Protein AF-A0A367M024-F1 (afdb_monomer_lite)

Secondary structure (DSSP, 8-state):
-EEE--TTSSSTT--EEEEEEESSSTTS-EEEEEEESSSS--EEEEEEEEETTEEEEEPPPEE-SGGGS--SS-SEEE-TT-BGGG--SSEEEEE--HHHHHHSBS-SSSS-EEEEEEESSSSEEEEEEEETTS-EEEEEEETTEEPPPEEPP-TTT--GGGS--GGG-STTT-TT--SS-PPPS----GGG--S----GGGTS-S-SSHHHHHHHTT--PPPEEE-SSSEEEE-TTT--EEEE---PPPTT---------

Sequence (261 aa):
RILTNHENGPIPGQYFYIQTMMYNQRNGNAGQIAVRYAANAEMYVRYMYSEGNKRGVWSAWKRCDVGGSFAKEPDSRIGDAFDLNTLESSGWWYQTANGYAANGANYPTAKAGRLMVYRASSDFIFQTYQTHDGFMFHRCRYAGTWQPWREQWTTLNFNPAKYVAKSEYNWSSLPGKPATFPPSGHNHDASQITSGILPLARGGVGANNAATARSNIGAGTIATASLGSSGWWRDNDTGYIRQWGRVTVAGDGTAAITYPI

Organism: Pseudomonas aeruginosa (NCBI:txid287)

Foldseek 3Di:
DDWDQDCLDQDHPFIWDKDWDAPPDPQHKIKIWTFGDDDDGWIWIKIFQADPPRHTDIDHIDTDDCPVDADPDFPEEDAAQAEPVPPQDFTKYWYDALNRLVNYHPRLHSATWMKGWDHPDPQWIKIWTAGPVGWIWIWIRGHNRTDHIDTDDDPVNDDCVVDDDPVCPDPVNDPPDDPDDDDDDDDDDPVVCPDDFDAVVRPGQRDPDDVSSCVSVVHADDWDWDPDQWIKTARPRVRDIDTDHDDDDDDPHDDDDDTPD

Radius of gyration: 58.37 Å; chains: 1; bounding box: 104×52×169 Å

Structure (mmCIF, N/CA/C/O backbone):
data_AF-A0A367M024-F1
#
_entry.id   AF-A0A367M024-F1
#
loop_
_atom_site.group_PDB
_atom_site.id
_atom_site.type_symbol
_atom_site.label_atom_id
_atom_site.label_alt_id
_atom_site.label_comp_id
_atom_site.label_asym_id
_atom_site.label_entity_id
_atom_site.label_seq_id
_atom_site.pdbx_PDB_ins_code
_atom_site.Cartn_x
_atom_site.Cartn_y
_atom_site.Cartn_z
_atom_site.occupancy
_atom_site.B_iso_or_equiv
_atom_site.auth_seq_id
_atom_site.auth_comp_id
_atom_site.auth_asym_id
_atom_site.auth_atom_id
_atom_site.pdbx_PDB_model_num
ATOM 1 N N . ARG A 1 1 ? -31.391 1.090 59.111 1.00 84.31 1 ARG A N 1
ATOM 2 C CA . ARG A 1 1 ? -31.133 0.246 57.918 1.00 84.31 1 ARG A CA 1
ATOM 3 C C . ARG A 1 1 ? -32.472 -0.277 57.428 1.00 84.31 1 ARG A C 1
ATOM 5 O O . ARG A 1 1 ? -33.282 -0.630 58.273 1.00 84.31 1 ARG A O 1
ATOM 12 N N . ILE A 1 2 ? -32.704 -0.295 56.121 1.00 96.06 2 ILE A N 1
ATOM 13 C CA . ILE A 1 2 ? -33.926 -0.832 55.503 1.00 96.06 2 ILE A CA 1
ATOM 14 C C . ILE A 1 2 ? -33.559 -1.823 54.391 1.00 96.06 2 ILE A C 1
ATOM 16 O O . ILE A 1 2 ? -32.429 -1.796 53.903 1.00 96.06 2 ILE A O 1
ATOM 20 N N . LEU A 1 3 ? -34.505 -2.672 53.997 1.00 96.81 3 LEU A N 1
ATOM 21 C CA . LEU A 1 3 ? -34.480 -3.460 52.763 1.00 96.81 3 LEU A CA 1
ATOM 22 C C . LEU A 1 3 ? -35.694 -3.026 51.935 1.00 96.81 3 LEU A C 1
ATOM 24 O O . LEU A 1 3 ? -36.811 -3.055 52.446 1.00 96.81 3 LEU A O 1
ATOM 28 N N . THR A 1 4 ? -35.489 -2.561 50.705 1.00 97.25 4 THR A N 1
ATOM 29 C CA . THR A 1 4 ? -36.574 -2.002 49.880 1.00 97.25 4 THR A CA 1
ATOM 30 C C . THR A 1 4 ? -36.271 -2.121 48.389 1.00 97.25 4 THR A C 1
ATOM 32 O O . THR A 1 4 ? -35.103 -2.138 48.006 1.00 97.25 4 THR A O 1
ATOM 35 N N . ASN A 1 5 ? -37.316 -2.177 47.567 1.00 96.50 5 ASN A N 1
ATOM 36 C CA . ASN A 1 5 ? -37.289 -2.070 46.104 1.00 96.50 5 ASN A CA 1
ATOM 37 C C . ASN A 1 5 ? -37.988 -0.796 45.596 1.00 96.50 5 ASN A C 1
ATOM 39 O O . ASN A 1 5 ? -38.387 -0.728 44.437 1.00 96.50 5 ASN A O 1
ATOM 43 N N . HIS A 1 6 ? -38.189 0.189 46.474 1.00 96.94 6 HIS A N 1
ATOM 44 C CA . HIS A 1 6 ? -38.843 1.446 46.130 1.00 96.94 6 HIS A CA 1
ATOM 45 C C . HIS A 1 6 ? -38.136 2.146 44.952 1.00 96.94 6 HIS A C 1
ATOM 47 O O . HIS A 1 6 ? -36.908 2.159 44.900 1.00 96.94 6 HIS A O 1
ATOM 53 N N . GLU A 1 7 ? -38.896 2.808 44.073 1.00 95.69 7 GLU A N 1
ATOM 54 C CA . GLU A 1 7 ? -38.417 3.481 42.844 1.00 95.69 7 GLU A CA 1
ATOM 55 C C . GLU A 1 7 ? -37.243 4.454 43.068 1.00 95.69 7 GLU A C 1
ATOM 57 O O . GLU A 1 7 ? -36.337 4.565 42.253 1.00 95.69 7 GLU A O 1
ATOM 62 N N . ASN A 1 8 ? -37.204 5.117 44.227 1.00 94.81 8 ASN A N 1
ATOM 63 C CA . ASN A 1 8 ? -36.090 5.987 44.648 1.00 94.81 8 ASN A CA 1
ATOM 64 C C . ASN A 1 8 ? -34.771 5.252 44.999 1.00 94.81 8 ASN A C 1
ATOM 66 O O . ASN A 1 8 ? -33.811 5.900 45.449 1.00 94.81 8 ASN A O 1
ATOM 70 N N . GLY A 1 9 ? -34.729 3.923 44.889 1.00 95.31 9 GLY A N 1
ATOM 71 C CA . GLY A 1 9 ? -33.528 3.104 45.035 1.00 95.31 9 GLY A CA 1
ATOM 72 C C . GLY A 1 9 ? -32.547 3.269 43.864 1.00 95.31 9 GLY A C 1
ATOM 73 O O . GLY A 1 9 ? -32.812 4.032 42.938 1.00 95.31 9 GLY A O 1
ATOM 74 N N . PRO A 1 10 ? -31.380 2.600 43.902 1.00 95.50 10 PRO A N 1
ATOM 75 C CA . PRO A 1 10 ? -30.377 2.717 42.840 1.00 95.50 10 PRO A CA 1
ATOM 76 C C . PRO A 1 10 ? -30.842 2.204 41.473 1.00 95.50 10 PRO A C 1
ATOM 78 O O . PRO A 1 10 ? -30.490 2.790 40.453 1.00 95.50 10 PRO A O 1
ATOM 81 N N . ILE A 1 11 ? -31.613 1.112 41.458 1.00 94.44 11 ILE A N 1
ATOM 82 C CA . ILE A 1 11 ? -32.156 0.490 40.247 1.00 94.44 11 ILE A CA 1
ATOM 83 C C . ILE A 1 11 ? -33.643 0.187 40.497 1.00 94.44 11 ILE A C 1
ATOM 85 O O . ILE A 1 11 ? -33.937 -0.580 41.422 1.00 94.44 11 ILE A O 1
ATOM 89 N N . PRO A 1 12 ? -34.569 0.751 39.700 1.00 92.62 12 PRO A N 1
ATOM 90 C CA . PRO A 1 12 ? -35.997 0.448 39.776 1.00 92.62 12 PRO A CA 1
ATOM 91 C C . PRO A 1 12 ? -36.308 -1.054 39.772 1.00 92.62 12 PRO A C 1
ATOM 93 O O . PRO A 1 12 ? -35.697 -1.830 39.034 1.00 92.62 12 PRO A O 1
ATOM 96 N N . GLY A 1 13 ? -37.245 -1.477 40.624 1.00 93.00 13 GLY A N 1
ATOM 97 C CA . GLY A 1 13 ? -37.689 -2.872 40.737 1.00 93.00 13 GLY A CA 1
ATOM 98 C C . GLY A 1 13 ? -36.710 -3.843 41.416 1.00 93.00 13 GLY A C 1
ATOM 99 O O . GLY A 1 13 ? -37.046 -5.014 41.590 1.00 93.00 13 GLY A O 1
ATOM 100 N N . GLN A 1 14 ? -35.520 -3.399 41.833 1.00 95.31 14 GLN A N 1
ATOM 101 C CA . GLN A 1 14 ? -34.511 -4.243 42.485 1.00 95.31 14 GLN A CA 1
ATOM 102 C C . GLN A 1 14 ? -34.433 -3.963 43.992 1.00 95.31 14 GLN A C 1
ATOM 104 O O . GLN A 1 14 ? -34.461 -2.813 44.425 1.00 95.31 14 GLN A O 1
ATOM 109 N N . TYR A 1 15 ? -34.289 -5.012 44.809 1.00 97.19 15 TYR A N 1
ATOM 110 C CA . TYR A 1 15 ? -34.157 -4.874 46.263 1.00 97.19 15 TYR A CA 1
ATOM 111 C C . TYR A 1 15 ? -32.726 -4.507 46.691 1.00 97.19 15 TYR A C 1
ATOM 113 O O . TYR A 1 15 ? -31.756 -5.162 46.299 1.00 97.19 15 TYR A O 1
ATOM 121 N N . PHE A 1 16 ? -32.601 -3.513 47.576 1.00 97.81 16 PHE A N 1
ATOM 122 C CA . PHE A 1 16 ? -31.336 -3.077 48.174 1.00 97.81 16 PHE A CA 1
ATOM 123 C C . PHE A 1 16 ? -31.427 -2.955 49.695 1.00 97.81 16 PHE A C 1
ATOM 125 O O . PHE A 1 16 ? -32.400 -2.431 50.246 1.00 97.81 16 PHE A O 1
ATOM 132 N N . TYR A 1 17 ? -30.359 -3.363 50.378 1.00 97.75 17 TYR A N 1
ATOM 133 C CA . TYR A 1 17 ? -30.103 -2.964 51.754 1.00 97.75 17 TYR A CA 1
ATOM 134 C C . TYR A 1 17 ? -29.601 -1.523 51.770 1.00 97.75 17 TYR A C 1
ATOM 136 O O . TYR A 1 17 ? -28.492 -1.266 51.311 1.00 97.75 17 TYR A O 1
ATOM 144 N N . ILE A 1 18 ? -30.375 -0.598 52.338 1.00 97.88 18 ILE A N 1
ATOM 145 C CA . ILE A 1 18 ? -30.000 0.817 52.427 1.00 97.88 18 ILE A CA 1
ATOM 146 C C . ILE A 1 18 ? -29.670 1.183 53.875 1.00 97.88 18 ILE A C 1
ATOM 148 O O . ILE A 1 18 ? -30.487 1.058 54.799 1.00 97.88 18 ILE A O 1
ATOM 152 N N . GLN A 1 19 ? -28.442 1.646 54.073 1.00 97.31 19 GLN A N 1
ATOM 153 C CA . GLN A 1 19 ? -27.974 2.263 55.307 1.00 97.31 19 GLN A CA 1
ATOM 154 C C . GLN A 1 19 ? -28.058 3.778 55.147 1.00 97.31 19 GLN A C 1
ATOM 156 O O . GLN A 1 19 ? -27.777 4.305 54.076 1.00 97.31 19 GLN A O 1
ATOM 161 N N . THR A 1 20 ? -28.499 4.482 56.187 1.00 94.81 20 THR A N 1
ATOM 162 C CA . THR A 1 20 ? -28.629 5.943 56.174 1.00 94.81 20 THR A CA 1
ATOM 163 C C . THR A 1 20 ? -27.922 6.497 57.394 1.00 94.81 20 THR A C 1
ATOM 165 O O . THR A 1 20 ? -28.220 6.086 58.513 1.00 94.81 20 THR A O 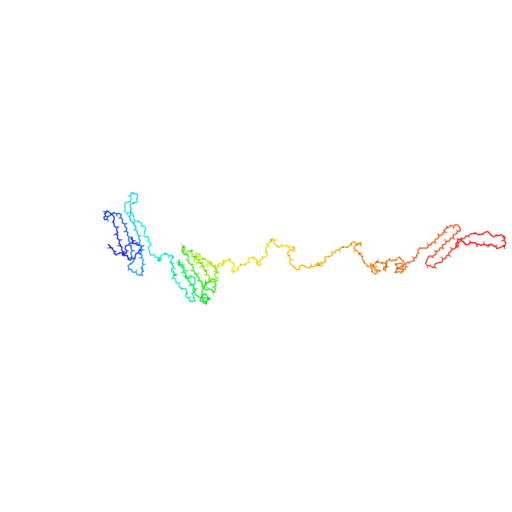1
ATOM 168 N N . MET A 1 21 ? -26.986 7.406 57.156 1.00 93.69 21 MET A N 1
ATOM 169 C CA . MET A 1 21 ? -26.231 8.132 58.170 1.00 93.69 21 MET A CA 1
ATOM 170 C C . MET A 1 21 ? -26.728 9.572 58.133 1.00 93.69 21 MET A C 1
ATOM 172 O O . MET A 1 21 ? -26.656 10.203 57.084 1.00 93.69 21 MET A O 1
ATOM 176 N N . MET A 1 22 ? -27.285 10.066 59.234 1.00 91.88 22 MET A N 1
ATOM 177 C CA . MET A 1 22 ? -27.881 11.404 59.321 1.00 91.88 22 MET A CA 1
ATOM 178 C C . MET A 1 22 ? -26.991 12.318 60.156 1.00 91.88 22 MET A C 1
ATOM 180 O O . MET A 1 22 ? -26.332 11.859 61.086 1.00 91.88 22 MET A O 1
ATOM 184 N N . TYR A 1 23 ? -27.009 13.612 59.852 1.00 87.44 23 TYR A N 1
ATOM 185 C CA . TYR A 1 23 ? -26.326 14.637 60.632 1.00 87.44 23 TYR A CA 1
ATOM 186 C C . TYR A 1 23 ? -27.329 15.611 61.264 1.00 87.44 23 TYR A C 1
ATOM 188 O O . TYR A 1 23 ? -28.285 16.041 60.613 1.00 87.44 23 TYR A O 1
ATOM 196 N N . ASN A 1 24 ? -27.070 15.999 62.519 1.00 81.94 24 ASN A N 1
ATOM 197 C CA . ASN A 1 24 ? -27.849 16.919 63.364 1.00 81.94 24 ASN A CA 1
ATOM 198 C C . ASN A 1 24 ? -29.250 16.420 63.780 1.00 81.94 24 ASN A C 1
ATOM 200 O O . ASN A 1 24 ? -29.570 16.399 64.963 1.00 81.94 24 ASN A O 1
ATOM 204 N N . GLN A 1 25 ? -30.100 16.007 62.838 1.00 79.69 25 GLN A N 1
ATOM 205 C CA . GLN A 1 25 ? -31.478 15.578 63.111 1.00 79.69 25 GLN A CA 1
ATOM 206 C C . GLN A 1 25 ? -31.906 14.470 62.147 1.00 79.69 25 GLN A C 1
ATOM 208 O O . GLN A 1 25 ? -31.317 14.295 61.083 1.00 79.69 25 GLN A O 1
ATOM 213 N N . ARG A 1 26 ? -32.992 13.761 62.477 1.00 72.50 26 ARG A N 1
ATOM 214 C CA . ARG A 1 26 ? -33.526 12.657 61.657 1.00 72.50 26 ARG A CA 1
ATOM 215 C C . ARG A 1 26 ? -33.921 13.070 60.228 1.00 72.50 26 ARG A C 1
ATOM 217 O O . ARG A 1 26 ? -33.940 12.235 59.335 1.00 72.50 26 ARG A O 1
ATOM 224 N N . ASN A 1 27 ? -34.196 14.358 60.018 1.00 72.06 27 ASN A N 1
ATOM 225 C CA . ASN A 1 27 ? -34.540 14.942 58.716 1.00 72.06 27 ASN A CA 1
ATOM 226 C C . ASN A 1 27 ? -33.460 15.925 58.212 1.00 72.06 27 ASN A C 1
ATOM 228 O O . ASN A 1 27 ? -33.721 16.729 57.319 1.00 72.06 27 ASN A O 1
ATOM 232 N N . GLY A 1 28 ? -32.272 15.910 58.828 1.00 81.12 28 GLY A N 1
ATOM 233 C CA . GLY A 1 28 ? -31.114 16.699 58.409 1.00 81.12 28 GLY A CA 1
ATOM 234 C C . GLY A 1 28 ? -30.365 16.053 57.242 1.00 81.12 28 GLY A C 1
ATOM 235 O O . GLY A 1 28 ? -30.818 15.062 56.677 1.00 81.12 28 GLY A O 1
ATOM 236 N N . ASN A 1 29 ? -29.203 16.605 56.887 1.00 89.81 29 ASN A N 1
ATOM 237 C CA . ASN A 1 29 ? -28.350 16.065 55.821 1.00 89.81 29 ASN A CA 1
ATOM 238 C C . ASN A 1 29 ? -28.060 14.575 56.046 1.00 89.81 29 ASN A C 1
ATOM 240 O O . ASN A 1 29 ? -27.896 14.138 57.189 1.00 89.81 29 ASN A O 1
ATOM 244 N N . ALA A 1 30 ? -27.970 13.804 54.963 1.00 93.56 30 ALA A N 1
ATOM 245 C CA . ALA A 1 30 ? -27.806 12.360 55.059 1.00 93.56 30 ALA A CA 1
ATOM 246 C C . ALA A 1 30 ? -26.864 11.793 53.994 1.00 93.56 30 ALA A C 1
ATOM 248 O O . ALA A 1 30 ? -26.834 12.260 52.863 1.00 93.56 30 ALA A O 1
ATOM 249 N N . GLY A 1 31 ? -26.130 10.742 54.346 1.00 95.31 31 GLY A N 1
ATOM 250 C CA . GLY A 1 31 ? -25.440 9.862 53.406 1.00 95.31 31 GLY A CA 1
ATOM 251 C C . GLY A 1 31 ? -26.143 8.511 53.348 1.00 95.31 31 GLY A C 1
ATOM 252 O O . GLY A 1 31 ? -26.580 7.994 54.381 1.00 95.31 31 GLY A O 1
ATOM 253 N N . GLN A 1 32 ? -26.254 7.925 52.157 1.00 97.38 32 GLN A N 1
ATOM 254 C CA . GLN A 1 32 ? -26.789 6.579 51.982 1.00 97.38 32 GLN A CA 1
ATOM 255 C C . GLN A 1 32 ? -25.814 5.669 51.252 1.00 97.38 32 GLN A C 1
ATOM 257 O O . GLN A 1 32 ? -25.238 6.060 50.242 1.00 97.38 32 GLN A O 1
ATOM 262 N N . ILE A 1 33 ? -25.701 4.438 51.751 1.00 98.06 33 ILE A N 1
ATOM 263 C CA . ILE A 1 33 ? -25.013 3.327 51.091 1.00 98.06 33 ILE A CA 1
ATOM 264 C C . ILE A 1 33 ? -26.059 2.251 50.820 1.00 98.06 33 ILE A C 1
ATOM 266 O O . ILE A 1 33 ? -26.784 1.848 51.735 1.00 98.06 33 ILE A O 1
ATOM 270 N N . ALA A 1 34 ? -26.138 1.800 49.574 1.00 97.56 34 ALA A N 1
ATOM 271 C CA . ALA A 1 34 ? -27.017 0.730 49.134 1.00 97.56 34 ALA A CA 1
ATOM 272 C C . ALA A 1 34 ? -26.188 -0.471 48.671 1.00 97.56 34 ALA A C 1
ATOM 274 O O . ALA A 1 34 ? -25.300 -0.316 47.838 1.00 97.56 34 ALA A O 1
ATOM 275 N N . VAL A 1 35 ? -26.493 -1.659 49.192 1.00 97.06 35 VAL A N 1
ATOM 276 C CA . VAL A 1 35 ? -25.892 -2.934 48.765 1.00 97.06 35 VAL A CA 1
ATOM 277 C C . VAL A 1 35 ? -26.996 -3.830 48.226 1.00 97.06 35 VAL A C 1
ATOM 279 O O . VAL A 1 35 ? -28.043 -3.966 48.868 1.00 97.06 35 VAL A O 1
ATOM 282 N N . ARG A 1 36 ? -26.794 -4.402 47.038 1.00 95.81 36 ARG A N 1
ATOM 283 C CA . ARG A 1 36 ? -27.813 -5.213 46.361 1.00 95.81 36 ARG A CA 1
ATOM 284 C C . ARG A 1 36 ? -28.161 -6.466 47.172 1.00 95.81 36 ARG A C 1
ATOM 286 O O . ARG A 1 36 ? -27.288 -7.078 47.780 1.00 95.81 36 ARG A O 1
ATOM 293 N N . TYR A 1 37 ? -29.450 -6.813 47.218 1.00 94.19 37 TYR A N 1
ATOM 294 C CA . TYR A 1 37 ? -29.948 -7.951 48.000 1.00 94.19 37 TYR A CA 1
ATOM 295 C C . TYR A 1 37 ? -29.538 -9.306 47.408 1.00 94.19 37 TYR A C 1
ATOM 297 O O . TYR A 1 37 ? -29.132 -10.198 48.147 1.00 94.19 37 TYR A O 1
ATOM 305 N N . ALA A 1 38 ? -29.662 -9.458 46.085 1.00 85.94 38 ALA A N 1
ATOM 306 C CA . ALA A 1 38 ? -29.453 -10.717 45.373 1.00 85.94 38 ALA A CA 1
ATOM 307 C C . ALA A 1 38 ? -29.023 -10.485 43.908 1.00 85.94 38 ALA A C 1
ATOM 309 O O . ALA A 1 38 ? -29.051 -9.357 43.415 1.00 85.94 38 ALA A O 1
ATOM 310 N N . ALA A 1 39 ? -28.662 -11.571 43.215 1.00 85.06 39 ALA A N 1
ATOM 311 C CA . ALA A 1 39 ? -28.092 -11.648 41.861 1.00 85.06 39 ALA A CA 1
ATOM 312 C C . ALA A 1 39 ? -26.613 -11.241 41.751 1.00 85.06 39 ALA A C 1
ATOM 314 O O . ALA A 1 39 ? -25.795 -12.099 41.440 1.00 85.06 39 ALA A O 1
ATOM 315 N N . ASN A 1 40 ? -26.254 -9.990 42.054 1.00 85.06 40 ASN A N 1
ATOM 316 C CA . ASN A 1 40 ? -24.872 -9.504 41.925 1.00 85.06 40 ASN A CA 1
ATOM 317 C C . ASN A 1 40 ? -24.434 -8.718 43.167 1.00 85.06 40 ASN A C 1
ATOM 319 O O . ASN A 1 40 ? -25.256 -8.082 43.828 1.00 85.06 40 ASN A O 1
ATOM 323 N N . ALA A 1 41 ? -23.128 -8.693 43.441 1.00 91.44 41 ALA A N 1
ATOM 324 C CA . ALA A 1 41 ? -22.539 -7.837 44.468 1.00 91.44 41 ALA A CA 1
ATOM 325 C C . ALA A 1 41 ? -22.322 -6.409 43.929 1.00 91.44 41 ALA A C 1
ATOM 327 O O . ALA A 1 41 ? -21.247 -6.072 43.444 1.00 91.44 41 ALA A O 1
ATOM 328 N N . GLU A 1 42 ? -23.359 -5.573 44.005 1.00 95.06 42 GLU A N 1
ATOM 329 C CA . GLU A 1 42 ? -23.319 -4.164 43.584 1.00 95.06 42 GLU A CA 1
ATOM 330 C C . GLU A 1 42 ? -23.461 -3.227 44.789 1.00 95.06 42 GLU A C 1
ATOM 332 O O . GLU A 1 42 ? -24.238 -3.497 45.717 1.00 95.06 42 GLU A O 1
ATOM 337 N N . MET A 1 43 ? -22.736 -2.107 44.761 1.00 96.38 43 MET A N 1
ATOM 338 C CA . MET A 1 43 ? -22.780 -1.088 45.810 1.00 96.38 43 MET A CA 1
ATOM 339 C C . MET A 1 43 ? -22.978 0.298 45.209 1.00 96.38 43 MET A C 1
ATOM 341 O O . MET A 1 43 ? -22.325 0.660 44.234 1.00 96.38 43 MET A O 1
ATOM 345 N N . TYR A 1 44 ? -23.837 1.100 45.833 1.00 97.62 44 TYR A N 1
ATOM 346 C CA . TYR A 1 44 ? -24.095 2.479 45.438 1.00 97.62 44 TYR A CA 1
ATOM 347 C C . TYR A 1 44 ? -24.032 3.423 46.634 1.00 97.62 44 TYR A C 1
ATOM 349 O O . TYR A 1 44 ? -24.367 3.046 47.759 1.00 97.62 44 TYR A O 1
ATOM 357 N N . VAL A 1 45 ? -23.667 4.675 46.379 1.00 97.94 45 VAL A N 1
ATOM 358 C CA . VAL A 1 45 ? -23.687 5.766 47.355 1.00 97.94 45 VAL A CA 1
ATOM 359 C C . VAL A 1 45 ? -24.468 6.958 46.810 1.00 97.94 45 VAL A C 1
ATOM 361 O O . VAL A 1 45 ? -24.473 7.215 45.605 1.00 97.94 45 VAL A O 1
ATOM 364 N N . ARG A 1 46 ? -25.128 7.701 47.694 1.00 97.62 46 ARG A N 1
ATOM 365 C CA . ARG A 1 46 ? -25.639 9.049 47.412 1.00 97.62 46 ARG A CA 1
ATOM 366 C C . ARG A 1 46 ? -25.626 9.900 48.675 1.00 97.62 46 ARG A C 1
ATOM 368 O O . ARG A 1 46 ? -25.530 9.366 49.782 1.00 97.62 46 ARG A O 1
ATOM 375 N N . TYR A 1 47 ? -25.780 11.207 48.519 1.00 94.81 47 TYR A N 1
ATOM 376 C CA . TYR A 1 47 ? -25.916 12.138 49.636 1.00 94.81 47 TYR A CA 1
ATOM 377 C C . TYR A 1 47 ? -27.175 12.994 49.496 1.00 94.81 47 TYR A C 1
ATOM 379 O O . TYR A 1 47 ? -27.748 13.115 48.415 1.00 94.81 47 TYR A O 1
ATOM 387 N N . MET A 1 48 ? -27.602 13.579 50.609 1.00 93.06 48 MET A N 1
ATOM 388 C CA . MET A 1 48 ? -28.667 14.563 50.694 1.00 93.06 48 MET A CA 1
ATOM 389 C C . MET A 1 48 ? -28.125 15.827 51.351 1.00 93.06 48 MET A C 1
ATOM 391 O O . MET A 1 48 ? -27.617 15.773 52.476 1.00 93.06 48 MET A O 1
ATOM 395 N N . TYR A 1 49 ? -28.265 16.957 50.665 1.00 90.62 49 TYR A N 1
ATOM 396 C CA . TYR A 1 49 ? -27.856 18.270 51.156 1.00 90.62 49 TYR A CA 1
ATOM 397 C C . TYR A 1 49 ? -28.871 19.341 50.725 1.00 90.62 49 TYR A C 1
ATOM 399 O O . TYR A 1 49 ? -29.736 19.087 49.888 1.00 90.62 49 TYR A O 1
ATOM 407 N N . SER A 1 50 ? -28.833 20.524 51.338 1.00 86.50 50 SER A N 1
ATOM 408 C CA . SER A 1 50 ? -29.715 21.630 50.939 1.00 86.50 50 SER A CA 1
ATOM 409 C C . SER A 1 50 ? -29.088 22.411 49.785 1.00 86.50 50 SER A C 1
ATOM 411 O O . SER A 1 50 ? -27.948 22.852 49.896 1.00 86.50 50 SER A O 1
ATOM 413 N N . GLU A 1 51 ? -29.827 22.607 48.697 1.00 80.62 51 GLU A N 1
ATOM 414 C CA . GLU A 1 51 ? -29.380 23.382 47.534 1.00 80.62 51 GLU A CA 1
ATOM 415 C C . GLU A 1 51 ? -30.258 24.627 47.376 1.00 80.62 51 GLU A C 1
ATOM 417 O O . GLU A 1 51 ? -31.447 24.545 47.049 1.00 80.62 51 GLU A O 1
ATOM 422 N N . GLY A 1 52 ? -29.677 25.80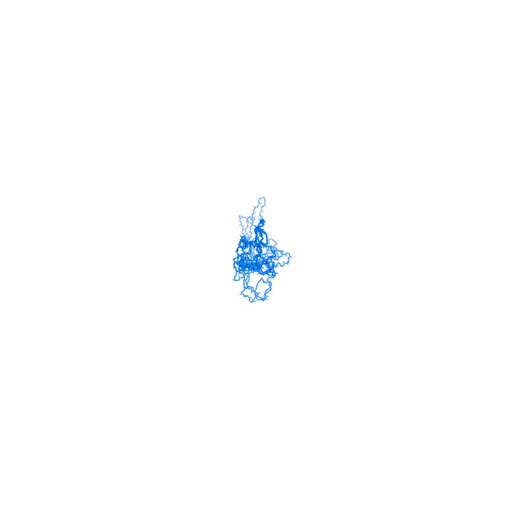1 47.642 1.00 82.12 52 GLY A N 1
ATOM 423 C CA . GLY A 1 52 ? -30.406 27.071 47.659 1.00 82.12 52 GLY A CA 1
ATOM 424 C C . GLY A 1 52 ? -31.598 27.030 48.623 1.00 82.12 52 GLY A C 1
ATOM 425 O O . GLY A 1 52 ? -31.453 26.673 49.790 1.00 82.12 52 GLY A O 1
ATOM 426 N N . ASN A 1 53 ? -32.793 27.349 48.118 1.00 83.94 53 ASN A N 1
ATOM 427 C CA . ASN A 1 53 ? -34.035 27.350 48.904 1.00 83.94 53 ASN A CA 1
ATOM 428 C C . ASN A 1 53 ? -34.676 25.954 49.053 1.00 83.94 53 ASN A C 1
ATOM 430 O O . ASN A 1 53 ? -35.725 25.826 49.686 1.00 83.94 53 ASN A O 1
ATOM 434 N N . LYS A 1 54 ? -34.085 24.900 48.469 1.00 79.81 54 LYS A N 1
ATOM 435 C CA . LYS A 1 54 ? -34.595 23.524 48.553 1.00 79.81 54 LYS A CA 1
ATOM 436 C C . LYS A 1 54 ? -33.858 22.768 49.656 1.00 79.81 54 LYS A C 1
ATOM 438 O O . LYS A 1 54 ? -32.662 22.502 49.558 1.00 79.81 54 LYS A O 1
ATOM 443 N N . ARG A 1 55 ? -34.579 22.395 50.712 1.00 81.69 55 ARG A N 1
ATOM 444 C CA . ARG A 1 55 ? -34.048 21.542 51.788 1.00 81.69 55 ARG A CA 1
ATOM 445 C C . ARG A 1 55 ? -34.194 20.071 51.397 1.00 81.69 55 ARG A C 1
ATOM 447 O O . ARG A 1 55 ? -35.238 19.683 50.884 1.00 81.69 55 ARG A O 1
ATOM 454 N N . GLY A 1 56 ? -33.173 19.261 51.676 1.00 86.88 56 GLY A N 1
ATOM 455 C CA . GLY A 1 56 ? -33.244 17.803 51.516 1.00 86.88 56 GLY A CA 1
ATOM 456 C C . GLY A 1 56 ? -33.177 17.303 50.068 1.00 86.88 56 GLY A C 1
ATOM 457 O O . GLY A 1 56 ? -33.912 16.388 49.700 1.00 86.88 56 GLY A O 1
ATOM 458 N N . VAL A 1 57 ? -32.316 17.895 49.236 1.00 91.50 57 VAL A N 1
ATOM 459 C CA . VAL A 1 57 ? -32.120 17.469 47.844 1.00 91.50 57 VAL A CA 1
ATOM 460 C C . VAL A 1 57 ? -31.177 16.269 47.805 1.00 91.50 57 VAL A C 1
ATOM 462 O O . VAL A 1 57 ? -30.072 16.326 48.342 1.00 91.50 57 VAL A O 1
ATOM 465 N N . TRP A 1 58 ? -31.615 15.175 47.182 1.00 94.44 58 TRP A N 1
ATOM 466 C CA . TRP A 1 58 ? -30.804 13.971 46.991 1.00 94.44 58 TRP A CA 1
ATOM 467 C C . TRP A 1 58 ? -29.960 14.064 45.721 1.00 94.44 58 TRP A C 1
ATOM 469 O O . TRP A 1 58 ? -30.476 14.384 44.651 1.00 94.44 58 TRP A O 1
ATOM 479 N N . SER A 1 59 ? -28.684 13.689 45.818 1.00 95.00 59 SER A N 1
ATOM 480 C CA . SER A 1 59 ? -27.856 13.413 44.648 1.00 95.00 59 SER A CA 1
ATOM 481 C C . SER A 1 59 ? -28.341 12.149 43.931 1.00 95.00 59 SER A C 1
ATOM 483 O O . SER A 1 59 ? -28.946 11.255 44.533 1.00 95.00 59 SER A O 1
ATOM 485 N N . ALA A 1 60 ? -27.991 12.019 42.650 1.00 96.38 60 ALA A N 1
ATOM 486 C CA . ALA A 1 60 ? -28.097 10.738 41.960 1.00 96.38 60 ALA A CA 1
ATOM 487 C C . ALA A 1 60 ? -27.256 9.667 42.677 1.00 96.38 60 ALA A C 1
ATOM 489 O O . ALA A 1 60 ? -26.225 9.973 43.290 1.00 96.38 60 ALA A O 1
ATOM 490 N N . TRP A 1 61 ? -27.680 8.410 42.566 1.00 97.50 61 TRP A N 1
ATOM 491 C CA . TRP A 1 61 ? -26.874 7.274 42.996 1.00 97.50 61 TRP A CA 1
ATOM 492 C C . TRP A 1 61 ? -25.611 7.161 42.139 1.00 97.50 61 TRP A C 1
ATOM 494 O O . TRP A 1 61 ? -25.653 7.289 40.914 1.00 97.50 61 TRP A O 1
ATOM 504 N N . LYS A 1 62 ? -24.476 6.913 42.788 1.00 96.69 62 LYS A N 1
ATOM 505 C CA . LYS A 1 62 ? -23.190 6.625 42.150 1.00 96.69 62 LYS A CA 1
ATOM 506 C C . LYS A 1 62 ? -22.760 5.213 42.505 1.00 96.69 62 LYS A C 1
ATOM 508 O O . LYS A 1 62 ? -22.872 4.820 43.661 1.00 96.69 62 LYS A O 1
ATOM 513 N N . ARG A 1 63 ? -22.313 4.451 41.506 1.00 95.19 63 ARG A N 1
ATOM 514 C CA . ARG A 1 63 ? -21.835 3.075 41.678 1.00 95.19 63 ARG A CA 1
ATOM 515 C C . ARG A 1 63 ? -20.448 3.082 42.326 1.00 95.19 63 ARG A C 1
ATOM 517 O O . ARG A 1 63 ? -19.619 3.914 41.967 1.00 95.19 63 ARG A O 1
ATOM 524 N N . CYS A 1 64 ? -20.224 2.179 43.272 1.00 93.62 64 CYS A N 1
ATOM 525 C CA . CYS A 1 64 ? -19.012 2.094 44.092 1.00 93.62 64 CYS A CA 1
ATOM 526 C C . CYS A 1 64 ? -18.243 0.778 43.908 1.00 93.62 64 CYS A C 1
ATOM 528 O O . CYS A 1 64 ? -17.133 0.657 44.417 1.00 93.62 64 CYS A O 1
ATOM 530 N N . ASP A 1 65 ? -18.815 -0.209 43.219 1.00 91.00 65 ASP A N 1
ATOM 531 C CA . ASP A 1 65 ? -18.106 -1.424 42.818 1.00 91.00 65 ASP A CA 1
ATOM 532 C C . ASP A 1 65 ? -17.425 -1.266 41.447 1.00 91.00 65 ASP A C 1
ATOM 534 O O . ASP A 1 65 ? -17.743 -0.371 40.661 1.00 91.00 65 ASP A O 1
ATOM 538 N N . VAL A 1 66 ? -16.481 -2.160 41.146 1.00 87.38 66 VAL A N 1
ATOM 539 C CA . VAL A 1 66 ? -15.715 -2.135 39.889 1.00 87.38 66 VAL A CA 1
ATOM 540 C C . VAL A 1 66 ? -16.489 -2.674 38.683 1.00 87.38 66 VAL A C 1
ATOM 542 O O . VAL A 1 66 ? -16.037 -2.482 37.562 1.00 87.38 66 VAL A O 1
ATOM 545 N N . GLY A 1 67 ? -17.659 -3.296 38.868 1.00 84.31 67 GLY A N 1
ATOM 546 C CA . GLY A 1 67 ? -18.405 -3.958 37.789 1.00 84.31 67 GLY A CA 1
ATOM 547 C C . GLY A 1 67 ? -19.077 -3.011 36.786 1.00 84.31 67 GLY A C 1
ATOM 548 O O . GLY A 1 67 ? -19.754 -3.470 35.871 1.00 84.31 67 GLY A O 1
ATOM 549 N N . GLY A 1 68 ? -18.961 -1.693 36.974 1.00 84.12 68 GLY A N 1
ATOM 550 C CA . GLY A 1 68 ? -19.357 -0.669 35.996 1.00 84.12 68 GLY A CA 1
ATOM 551 C C . GLY A 1 68 ? -18.174 0.068 35.364 1.00 84.12 68 GLY A C 1
ATOM 552 O O . GLY A 1 68 ? -18.384 1.053 34.660 1.00 84.12 68 GLY A O 1
ATOM 553 N N . SER A 1 69 ? -16.951 -0.376 35.651 1.00 90.69 69 SER A N 1
ATOM 554 C CA . SER A 1 69 ? -15.698 0.253 35.242 1.00 90.69 69 SER A CA 1
ATOM 555 C C . SER A 1 69 ? -14.853 -0.736 34.444 1.00 90.69 69 SER A C 1
ATOM 557 O O . SER A 1 69 ? -15.041 -1.944 34.544 1.00 90.69 69 SER A O 1
ATOM 559 N N . PHE A 1 70 ? -13.865 -0.238 33.700 1.00 92.19 70 PHE A N 1
ATOM 560 C CA . PHE A 1 70 ? -12.810 -1.106 33.178 1.00 92.19 70 PHE A CA 1
ATOM 561 C C . PHE A 1 70 ? -11.973 -1.636 34.346 1.00 92.19 70 PHE A C 1
ATOM 563 O O . PHE A 1 70 ? -11.251 -0.879 35.001 1.00 92.19 70 PHE A O 1
ATOM 570 N N . ALA A 1 71 ? -12.105 -2.931 34.628 1.00 91.50 71 ALA A N 1
ATOM 571 C CA . ALA A 1 71 ? -11.344 -3.603 35.668 1.00 91.50 71 ALA A CA 1
ATOM 572 C C . ALA A 1 71 ? -9.909 -3.906 35.209 1.00 91.50 71 ALA A C 1
ATOM 574 O O . ALA A 1 71 ? -9.607 -3.956 34.016 1.00 91.50 71 ALA A O 1
ATOM 575 N N . LYS A 1 72 ? -9.017 -4.131 36.183 1.00 92.12 72 LYS A N 1
ATOM 576 C CA . LYS A 1 72 ? -7.654 -4.627 35.924 1.00 92.12 72 LYS A CA 1
ATOM 577 C C . LYS A 1 72 ? -7.629 -6.073 35.440 1.00 92.12 72 LYS A C 1
ATOM 579 O O . LYS A 1 72 ? -6.674 -6.451 34.776 1.00 92.12 72 LYS A O 1
ATOM 584 N N . GLU A 1 73 ? -8.640 -6.852 35.809 1.00 94.88 73 GLU A N 1
ATOM 585 C CA . GLU A 1 73 ? -8.846 -8.210 35.319 1.00 94.88 73 GLU A CA 1
ATOM 586 C C . GLU A 1 73 ? -9.634 -8.164 34.003 1.00 94.88 73 GLU A C 1
ATOM 588 O O . GLU A 1 73 ? -10.476 -7.273 33.843 1.00 94.88 73 GLU A O 1
ATOM 593 N N . PRO A 1 74 ? -9.372 -9.084 33.059 1.00 95.50 74 PRO A N 1
ATOM 594 C CA . PRO A 1 74 ? -10.141 -9.171 31.825 1.00 95.50 74 PRO A CA 1
ATOM 595 C C . PRO A 1 74 ? -11.582 -9.580 32.114 1.00 95.50 74 PRO A C 1
ATOM 597 O O . PRO A 1 74 ? -11.829 -10.406 32.993 1.00 95.50 74 PRO A O 1
ATOM 600 N N . ASP A 1 75 ? -12.523 -9.076 31.315 1.00 95.31 75 ASP A N 1
ATOM 601 C CA . ASP A 1 75 ? -13.931 -9.467 31.411 1.00 95.31 75 ASP A CA 1
ATOM 602 C C . ASP A 1 75 ? -14.105 -10.967 31.138 1.00 95.31 75 ASP A C 1
ATOM 604 O O . ASP A 1 75 ? -14.884 -11.644 31.809 1.00 95.31 75 ASP A O 1
ATOM 608 N N . SER A 1 76 ? -13.357 -11.516 30.171 1.00 96.50 76 SER A N 1
ATOM 609 C CA . SER A 1 76 ? -13.198 -12.966 30.018 1.00 96.50 76 SER A CA 1
ATOM 610 C C . SER A 1 76 ? -12.080 -13.362 29.045 1.00 96.50 76 SER A C 1
ATOM 612 O O . SER A 1 76 ? -11.581 -12.558 28.250 1.00 96.50 76 SER A O 1
ATOM 614 N N . ARG A 1 77 ? -11.745 -14.655 29.051 1.00 97.75 77 ARG A N 1
ATOM 615 C CA . ARG A 1 77 ? -11.020 -15.322 27.961 1.00 97.75 77 ARG A CA 1
ATOM 616 C C . ARG A 1 77 ? -11.999 -15.643 26.828 1.00 97.75 77 ARG A C 1
ATOM 618 O O . ARG A 1 77 ? -13.057 -16.212 27.078 1.00 97.75 77 ARG A O 1
ATOM 625 N N . ILE A 1 78 ? -11.616 -15.370 25.582 1.00 97.62 78 ILE A N 1
ATOM 626 C CA . ILE A 1 78 ? -12.397 -15.779 24.406 1.00 97.62 78 ILE A CA 1
ATOM 627 C C . ILE A 1 78 ? -12.109 -17.252 24.067 1.00 97.62 78 ILE A C 1
ATOM 629 O O . ILE A 1 78 ? -10.951 -17.677 24.034 1.00 97.62 78 ILE A O 1
ATOM 633 N N . GLY A 1 79 ? -13.169 -18.032 23.845 1.00 95.94 79 GLY A N 1
ATOM 634 C CA . GLY A 1 79 ? -13.100 -19.452 23.482 1.00 95.94 79 GLY A CA 1
ATOM 635 C C . GLY A 1 79 ? -12.726 -19.715 22.018 1.00 95.94 79 GLY A C 1
ATOM 636 O O . GLY A 1 79 ? -12.377 -18.798 21.273 1.00 95.94 79 GLY A O 1
ATOM 637 N N . ASP A 1 80 ? -12.793 -20.988 21.624 1.00 98.00 80 ASP A N 1
ATOM 638 C CA . ASP A 1 80 ? -12.690 -21.423 20.224 1.00 98.00 80 ASP A CA 1
ATOM 639 C C . ASP A 1 80 ? -13.974 -21.086 19.446 1.00 98.00 80 ASP A C 1
ATOM 641 O O . ASP A 1 80 ? -15.045 -20.987 20.048 1.00 98.00 80 ASP A O 1
ATOM 645 N N . ALA A 1 81 ? -13.856 -20.900 18.127 1.00 97.50 81 ALA A N 1
ATOM 646 C CA . ALA A 1 81 ? -14.965 -20.627 17.203 1.00 97.50 81 ALA A CA 1
ATOM 647 C C . ALA A 1 81 ? -15.905 -19.474 17.626 1.00 97.50 81 ALA A C 1
ATOM 649 O O . ALA A 1 81 ? -17.100 -19.472 17.329 1.00 97.50 81 ALA A O 1
ATOM 650 N N . PHE A 1 82 ? -15.375 -18.479 18.341 1.00 98.31 82 PHE A N 1
ATOM 651 C CA . PHE A 1 82 ? -16.162 -17.370 18.876 1.00 98.31 82 PHE A CA 1
ATOM 652 C C . PHE A 1 82 ? -16.395 -16.275 17.822 1.00 98.31 82 PHE A C 1
ATOM 654 O O . PHE A 1 82 ? -15.496 -15.956 17.044 1.00 98.31 82 PHE A O 1
ATOM 661 N N . ASP A 1 83 ? -17.575 -15.652 17.823 1.00 98.62 83 ASP A N 1
ATOM 662 C CA . ASP A 1 83 ? -17.889 -14.514 16.951 1.00 98.62 83 ASP A CA 1
ATOM 663 C C . ASP A 1 83 ? -17.716 -13.171 17.680 1.00 98.62 83 ASP A C 1
ATOM 665 O O . ASP A 1 83 ? -18.493 -12.830 18.578 1.00 98.62 83 ASP A O 1
ATOM 669 N N . LEU A 1 84 ? -16.742 -12.358 17.250 1.00 98.69 84 LEU A N 1
ATOM 670 C CA . LEU A 1 84 ? -16.480 -11.034 17.832 1.00 98.69 84 LEU A CA 1
ATOM 671 C C . LEU A 1 84 ? -17.630 -10.027 17.669 1.00 98.69 84 LEU A C 1
ATOM 673 O O . LEU A 1 84 ? -17.657 -9.027 18.390 1.00 98.69 84 LEU A O 1
ATOM 677 N N . ASN A 1 85 ? -18.574 -10.249 16.749 1.00 98.69 85 ASN A N 1
ATOM 678 C CA . ASN A 1 85 ? -19.748 -9.383 16.594 1.00 98.69 85 ASN A CA 1
ATOM 679 C C . ASN A 1 85 ? -20.696 -9.452 17.799 1.00 98.69 85 ASN A C 1
ATOM 681 O O . ASN A 1 85 ? -21.482 -8.529 17.987 1.00 98.69 85 ASN A O 1
ATOM 685 N N . THR A 1 86 ? -20.610 -10.508 18.615 1.00 98.19 86 THR A N 1
ATOM 686 C CA . THR A 1 86 ? -21.436 -10.686 19.822 1.00 98.19 86 THR A CA 1
ATOM 687 C C . THR A 1 86 ? -20.979 -9.819 21.001 1.00 98.19 86 THR A C 1
ATOM 689 O O . THR A 1 86 ? -21.747 -9.586 21.935 1.00 98.19 86 THR A O 1
ATOM 692 N N . LEU A 1 87 ? -19.744 -9.301 20.968 1.00 98.00 87 LEU A N 1
ATOM 693 C CA . LEU A 1 87 ? -19.178 -8.469 22.031 1.00 98.00 87 LEU A CA 1
ATOM 694 C C . LEU A 1 87 ? -19.509 -6.994 21.797 1.00 98.00 87 LEU A C 1
ATOM 696 O O . LEU A 1 87 ? -18.751 -6.238 21.184 1.00 98.00 87 LEU A O 1
ATOM 700 N N . GLU A 1 88 ? -20.678 -6.608 22.301 1.00 97.50 88 GLU A N 1
ATOM 701 C CA . GLU A 1 88 ? -21.269 -5.279 22.124 1.00 97.50 88 GLU A CA 1
ATOM 702 C C . GLU A 1 88 ? -21.212 -4.372 23.363 1.00 97.50 88 GLU A C 1
ATOM 704 O O . GLU A 1 88 ? -21.501 -3.177 23.258 1.00 97.50 88 GLU A O 1
ATOM 709 N N . SER A 1 89 ? -20.883 -4.924 24.530 1.00 96.69 89 SER A N 1
ATOM 710 C CA . SER A 1 89 ? -20.753 -4.188 25.793 1.00 96.69 89 SER A CA 1
ATOM 711 C C . SER A 1 89 ? -19.329 -3.680 25.977 1.00 96.69 89 SER A C 1
ATOM 713 O O . SER A 1 89 ? -18.387 -4.336 25.544 1.00 96.69 89 SER A O 1
ATOM 715 N N . SER A 1 90 ? -19.160 -2.533 26.640 1.00 98.12 90 SER A N 1
ATOM 716 C CA . SER A 1 90 ? -17.823 -2.041 26.989 1.00 98.12 90 SER A CA 1
ATOM 717 C C . SER A 1 90 ? -17.084 -3.045 27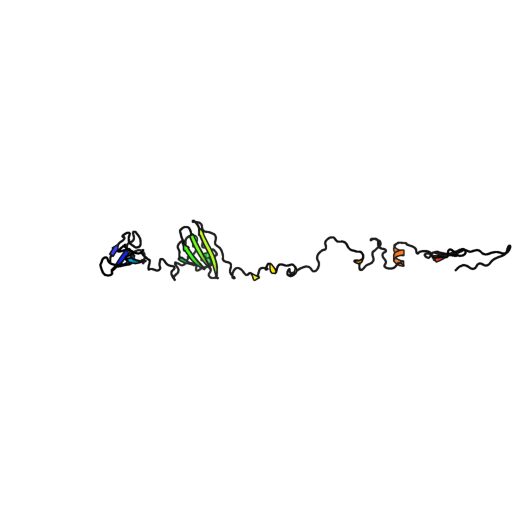.872 1.00 98.12 90 SER A C 1
ATOM 719 O O . SER A 1 90 ? -17.675 -3.561 28.818 1.00 98.12 90 SER A O 1
ATOM 721 N N . GLY A 1 91 ? -15.811 -3.288 27.571 1.00 97.75 91 GLY A N 1
ATOM 722 C CA . GLY A 1 91 ? -14.981 -4.255 28.286 1.00 97.75 91 GLY A CA 1
ATOM 723 C C . GLY A 1 91 ? -13.719 -4.622 27.511 1.00 97.75 91 GLY A C 1
ATOM 724 O O . GLY A 1 91 ? -13.454 -4.081 26.429 1.00 97.75 91 GLY A O 1
ATOM 725 N N . TRP A 1 92 ? -12.927 -5.540 28.053 1.00 98.19 92 TRP A N 1
ATOM 726 C CA . TRP A 1 92 ? -11.754 -6.083 27.386 1.00 98.19 92 TRP A CA 1
ATOM 727 C C . TRP A 1 92 ? -11.580 -7.585 27.621 1.00 98.19 92 TRP A C 1
ATOM 729 O O . TRP A 1 92 ? -11.725 -8.116 28.719 1.00 98.19 92 TRP A O 1
ATOM 739 N N . TRP A 1 93 ? -11.222 -8.270 26.541 1.00 98.56 93 TRP A N 1
ATOM 740 C CA . TRP A 1 93 ? -11.077 -9.717 26.465 1.00 98.56 93 TRP A CA 1
ATOM 741 C C . TRP A 1 93 ? -9.752 -10.074 25.804 1.00 98.56 93 TRP A C 1
ATOM 743 O O . TRP A 1 93 ? -9.116 -9.249 25.141 1.00 98.56 93 TRP A O 1
ATOM 753 N N . TYR A 1 94 ? -9.349 -11.332 25.923 1.00 98.38 94 TYR A N 1
ATOM 754 C CA . TYR A 1 94 ? -8.161 -11.842 25.248 1.00 98.38 94 TYR A CA 1
ATOM 755 C C . TYR A 1 94 ? -8.426 -13.207 24.612 1.00 98.38 94 TYR A C 1
ATOM 757 O O . TYR A 1 94 ? -9.085 -14.073 25.186 1.00 98.38 94 TYR A O 1
ATOM 765 N N . GLN A 1 95 ? -7.910 -13.380 23.399 1.00 98.50 95 GLN A N 1
ATOM 766 C CA . GLN A 1 95 ? -7.855 -14.640 22.672 1.00 98.50 95 GLN A CA 1
ATOM 767 C C . GLN A 1 95 ? -6.468 -15.250 22.876 1.00 98.50 95 GLN A C 1
ATOM 769 O O . GLN A 1 95 ? -5.456 -14.596 22.629 1.00 98.50 95 GLN A O 1
ATOM 774 N N . THR A 1 96 ? -6.429 -16.500 23.328 1.00 97.19 96 THR A N 1
ATOM 775 C CA . THR A 1 96 ? -5.213 -17.196 23.763 1.00 97.19 96 THR A CA 1
ATOM 776 C C . THR A 1 96 ? -4.462 -17.905 22.644 1.00 97.19 96 THR A C 1
ATOM 778 O O . THR A 1 96 ? -3.278 -18.177 22.807 1.00 97.19 96 THR A O 1
ATOM 781 N N . ALA A 1 97 ? -5.122 -18.245 21.533 1.00 98.06 97 ALA A N 1
ATOM 782 C CA . ALA A 1 97 ? -4.511 -19.061 20.484 1.00 98.06 97 ALA A CA 1
ATOM 783 C C . ALA A 1 97 ? -4.834 -18.554 19.076 1.00 98.06 97 ALA A C 1
ATOM 785 O O . ALA A 1 97 ? -5.965 -18.165 18.785 1.00 98.06 97 ALA A O 1
ATOM 786 N N . ASN A 1 98 ? -3.843 -18.632 18.181 1.00 98.56 98 ASN A N 1
ATOM 787 C CA . ASN A 1 98 ? -4.024 -18.328 16.759 1.00 98.56 98 ASN A CA 1
ATOM 788 C C . ASN A 1 98 ? -5.084 -19.247 16.132 1.00 98.56 98 ASN A C 1
ATOM 790 O O . ASN A 1 98 ? -5.930 -18.768 15.391 1.00 98.56 98 ASN A O 1
ATOM 794 N N . GLY A 1 99 ? -5.091 -20.539 16.491 1.00 98.56 99 GLY A N 1
ATOM 795 C CA . GLY A 1 99 ? -6.087 -21.500 16.001 1.00 98.56 99 GLY A CA 1
ATOM 796 C C . GLY A 1 99 ? -7.524 -21.122 16.369 1.00 98.56 99 GLY A C 1
ATOM 797 O O . GLY A 1 99 ? -8.398 -21.152 15.516 1.00 98.56 99 GLY A O 1
ATOM 798 N N . TYR A 1 100 ? -7.757 -20.660 17.600 1.00 98.50 100 TYR A N 1
ATOM 799 C CA . TYR A 1 100 ? -9.091 -20.230 18.037 1.00 98.50 100 TYR A CA 1
ATOM 800 C C . TYR A 1 100 ? -9.547 -18.937 17.350 1.00 98.50 100 TYR A C 1
ATOM 802 O O . TYR A 1 100 ? -10.721 -18.798 17.026 1.00 98.50 100 TYR A O 1
ATOM 810 N N . ALA A 1 101 ? -8.623 -18.004 17.084 1.00 98.56 101 ALA A N 1
ATOM 811 C CA . ALA A 1 101 ? -8.914 -16.830 16.258 1.00 98.56 101 ALA A CA 1
ATOM 812 C C . ALA A 1 101 ? -9.217 -17.216 14.799 1.00 98.56 101 ALA A C 1
ATOM 814 O O . ALA A 1 101 ? -10.112 -16.640 14.193 1.00 98.56 101 ALA A O 1
ATOM 815 N N . ALA A 1 102 ? -8.486 -18.192 14.246 1.00 98.56 102 ALA A N 1
ATOM 816 C CA . ALA A 1 102 ? -8.669 -18.688 12.881 1.00 98.56 102 ALA A CA 1
ATOM 817 C C . ALA A 1 102 ? -10.026 -19.380 12.681 1.00 98.56 102 ALA A C 1
ATOM 819 O O . ALA A 1 102 ? -10.656 -19.200 11.644 1.00 98.56 102 ALA A O 1
ATOM 820 N N . ASN A 1 103 ? -10.466 -20.149 13.679 1.00 98.44 103 ASN A N 1
ATOM 821 C CA . ASN A 1 103 ? -11.770 -20.812 13.694 1.00 98.44 103 ASN A CA 1
ATOM 822 C C . ASN A 1 103 ? -12.922 -19.851 14.031 1.00 98.44 103 ASN A C 1
ATOM 824 O O . ASN A 1 103 ? -14.087 -20.182 13.818 1.00 98.44 103 ASN A O 1
ATOM 828 N N . GLY A 1 104 ? -12.610 -18.696 14.623 1.00 98.25 104 GLY A N 1
ATOM 829 C CA . GLY A 1 104 ? -13.579 -17.688 15.028 1.00 98.25 104 GLY A CA 1
ATOM 830 C C . GLY A 1 104 ? -14.135 -16.879 13.859 1.00 98.25 104 GLY A C 1
ATOM 831 O O . GLY A 1 104 ? -13.587 -16.849 12.759 1.00 98.25 104 GLY A O 1
ATOM 832 N N . ALA A 1 105 ? -15.223 -16.161 14.120 1.00 98.69 105 ALA A N 1
ATOM 833 C CA . ALA A 1 105 ? -15.839 -15.262 13.154 1.00 98.69 105 ALA A CA 1
ATOM 834 C C . ALA A 1 105 ? -15.532 -13.798 13.491 1.00 98.69 105 ALA A C 1
ATOM 836 O O . ALA A 1 105 ? -15.406 -13.407 14.654 1.00 98.69 105 ALA A O 1
ATOM 837 N N . ASN A 1 106 ? -15.431 -12.969 12.450 1.00 98.69 106 ASN A N 1
ATOM 838 C CA . ASN A 1 106 ? -15.253 -11.518 12.558 1.00 98.69 106 ASN A CA 1
ATOM 839 C C . ASN A 1 106 ? -13.980 -11.058 13.294 1.00 98.69 106 ASN A C 1
ATOM 841 O O . ASN A 1 106 ? -13.898 -9.906 13.728 1.00 98.69 106 ASN A O 1
ATOM 845 N N . TYR A 1 107 ? -12.962 -11.915 13.375 1.00 98.75 107 TYR A N 1
ATOM 846 C CA . TYR A 1 107 ? -11.602 -11.510 13.721 1.00 98.75 107 TYR A CA 1
ATOM 847 C C . TYR A 1 107 ? -10.961 -10.718 12.567 1.00 98.75 107 TYR A C 1
ATOM 849 O O . TYR A 1 107 ? -11.200 -11.040 11.403 1.00 98.75 107 TYR A O 1
ATOM 857 N N . PRO A 1 108 ? -10.123 -9.702 12.849 1.00 98.62 108 PRO A N 1
ATOM 858 C CA . PRO A 1 108 ? -9.381 -9.001 11.799 1.00 98.62 108 PRO A CA 1
ATOM 859 C C . PRO A 1 108 ? -8.274 -9.863 11.176 1.00 98.62 108 PRO A C 1
ATOM 861 O O . PRO A 1 108 ? -7.851 -9.612 10.052 1.00 98.62 108 PRO A O 1
ATOM 864 N N . THR A 1 109 ? -7.772 -10.853 11.918 1.00 98.44 109 THR A N 1
ATOM 865 C CA . THR A 1 109 ? -6.719 -11.777 11.491 1.00 98.44 109 THR A CA 1
ATOM 866 C C . THR A 1 109 ? -6.738 -13.040 12.358 1.00 98.44 109 THR A C 1
ATOM 868 O O . THR A 1 109 ? -7.219 -13.015 13.492 1.00 98.44 109 THR A O 1
ATOM 871 N N . ALA A 1 110 ? -6.175 -14.136 11.853 1.00 98.44 110 ALA A N 1
ATOM 872 C CA . ALA A 1 110 ? -6.089 -15.440 12.515 1.00 98.44 110 ALA A CA 1
ATOM 873 C C . ALA A 1 110 ? -4.975 -15.501 13.586 1.00 98.44 110 ALA A C 1
ATOM 875 O O . ALA A 1 110 ? -4.160 -16.427 13.612 1.00 98.44 110 ALA A O 1
ATOM 876 N N . LYS A 1 111 ? -4.886 -14.486 14.452 1.00 98.44 111 LYS A N 1
ATOM 877 C CA . LYS A 1 111 ? -3.861 -14.390 15.501 1.00 98.44 111 LYS A CA 1
ATOM 878 C C . LYS A 1 111 ? -4.482 -14.126 16.865 1.00 98.44 111 LYS A C 1
ATOM 880 O O . LYS A 1 111 ? -5.429 -13.360 16.975 1.00 98.44 111 LYS A O 1
ATOM 885 N N . ALA A 1 112 ? -3.893 -14.724 17.897 1.00 98.69 112 ALA A N 1
ATOM 886 C CA . ALA A 1 112 ? -4.150 -14.420 19.297 1.00 98.69 112 ALA A CA 1
ATOM 887 C C . ALA A 1 112 ? -3.852 -12.947 19.600 1.00 98.69 112 ALA A C 1
ATOM 889 O O . ALA A 1 112 ? -2.984 -12.332 18.965 1.00 98.69 112 ALA A O 1
ATOM 890 N N . GLY A 1 113 ? -4.536 -12.397 20.599 1.00 98.62 113 GLY A N 1
ATOM 891 C CA . GLY A 1 113 ? -4.509 -10.968 20.870 1.00 98.62 113 GLY A CA 1
ATOM 892 C C . GLY A 1 113 ? -5.567 -10.512 21.865 1.00 98.62 113 GLY A C 1
ATOM 893 O O . GLY A 1 113 ? -6.377 -11.297 22.356 1.00 98.62 113 GLY A O 1
ATOM 894 N N . ARG A 1 114 ? -5.562 -9.215 22.153 1.00 98.69 114 ARG A N 1
ATOM 895 C CA . ARG A 1 114 ? -6.498 -8.538 23.052 1.00 98.69 114 ARG A CA 1
ATOM 896 C C . ARG A 1 114 ? -7.554 -7.789 22.245 1.00 98.69 114 ARG A C 1
ATOM 898 O O . ARG A 1 114 ? -7.199 -7.006 21.367 1.00 98.69 114 ARG A O 1
ATOM 905 N N . LEU A 1 115 ? -8.821 -7.957 22.613 1.00 98.81 115 LEU A N 1
ATOM 906 C CA . LEU A 1 115 ? -9.946 -7.148 22.147 1.00 98.81 115 LEU A CA 1
ATOM 907 C C . LEU A 1 115 ? -10.326 -6.125 23.224 1.00 98.81 115 LEU A C 1
ATOM 909 O O . LEU A 1 115 ? -10.476 -6.494 24.387 1.00 98.81 115 LEU A O 1
ATOM 913 N N . MET A 1 116 ? -10.556 -4.873 22.840 1.00 98.69 116 MET A N 1
ATOM 914 C CA . MET A 1 116 ? -11.271 -3.899 23.670 1.00 98.69 116 MET A CA 1
ATOM 915 C C . MET A 1 116 ? -12.526 -3.438 22.938 1.00 98.69 116 MET A C 1
ATOM 917 O O . MET A 1 116 ? -12.492 -3.204 21.728 1.00 98.69 116 MET A O 1
ATOM 921 N N . VAL A 1 117 ? -13.622 -3.301 23.676 1.00 98.75 117 VAL A N 1
ATOM 922 C CA . VAL A 1 117 ? -14.906 -2.808 23.178 1.00 98.75 117 VAL A CA 1
ATOM 923 C C . VAL A 1 117 ? -15.260 -1.542 23.949 1.00 98.75 117 VAL A C 1
ATOM 925 O O . VAL A 1 117 ? -15.173 -1.513 25.176 1.00 98.75 117 VAL A O 1
ATOM 928 N N . TYR A 1 118 ? -15.701 -0.507 23.242 1.00 98.56 118 TYR A N 1
ATOM 929 C CA . TYR A 1 118 ? -16.240 0.717 23.826 1.00 98.56 118 TYR A CA 1
ATOM 930 C C . TYR A 1 118 ? -17.628 0.972 23.246 1.00 98.56 118 TYR A C 1
ATOM 932 O O . TYR A 1 118 ? -17.769 1.410 22.102 1.00 98.56 118 TYR A O 1
ATOM 940 N N . ARG A 1 119 ? -18.664 0.696 24.038 1.00 98.06 119 ARG A N 1
ATOM 941 C CA . ARG A 1 119 ? -20.052 1.016 23.703 1.00 98.06 119 ARG A CA 1
ATOM 942 C C . ARG A 1 119 ? -20.358 2.443 24.144 1.00 98.06 119 ARG A C 1
ATOM 944 O O . ARG A 1 119 ? -20.547 2.695 25.332 1.00 98.06 119 ARG A O 1
ATOM 951 N N . ALA A 1 120 ? -20.418 3.366 23.191 1.00 97.62 120 ALA A N 1
ATOM 952 C CA . ALA A 1 120 ? -20.840 4.742 23.449 1.00 97.62 120 ALA A CA 1
ATOM 953 C C . ALA A 1 120 ? -22.374 4.868 23.443 1.00 97.62 120 ALA A C 1
ATOM 955 O O . ALA A 1 120 ? -22.947 5.586 24.258 1.00 97.62 120 ALA A O 1
ATOM 956 N N . SER A 1 121 ? -23.041 4.141 22.543 1.00 97.00 121 SER A N 1
ATOM 957 C CA . SER A 1 121 ? -24.502 4.042 22.453 1.00 97.00 121 SER A CA 1
ATOM 958 C C . SER A 1 121 ? -24.910 2.723 21.782 1.00 97.00 121 SER A C 1
ATOM 960 O O . SER A 1 121 ? -24.062 1.871 21.515 1.00 97.00 121 SER A O 1
ATOM 962 N N . SER A 1 122 ? -26.203 2.532 21.498 1.00 94.56 122 SER A N 1
ATOM 963 C CA . SER A 1 122 ? -26.669 1.429 20.642 1.00 94.56 122 SER A CA 1
ATOM 964 C C . SER A 1 122 ? -26.126 1.500 19.217 1.00 94.56 122 SER A C 1
ATOM 966 O O . SER A 1 122 ? -25.945 0.462 18.585 1.00 94.56 122 SER A O 1
ATOM 968 N N . ASP A 1 123 ? -25.844 2.710 18.739 1.00 96.12 123 ASP A N 1
ATOM 969 C CA . ASP A 1 123 ? -25.442 2.959 17.357 1.00 96.12 123 ASP A CA 1
ATOM 970 C C . ASP A 1 123 ? -23.935 3.067 17.192 1.00 96.12 123 ASP A C 1
ATOM 972 O O . ASP A 1 123 ? -23.471 3.035 16.062 1.00 96.12 123 ASP A O 1
ATOM 976 N N . PHE A 1 124 ? -23.182 3.218 18.284 1.00 98.50 124 PHE A N 1
ATOM 977 C CA . PHE A 1 124 ? -21.732 3.379 18.260 1.00 98.50 124 PHE A CA 1
ATOM 978 C C . PHE A 1 124 ? -21.064 2.400 19.218 1.00 98.50 124 PHE A C 1
ATOM 980 O O . PHE A 1 124 ? -21.003 2.625 20.433 1.00 98.50 124 PHE A O 1
ATOM 987 N N . ILE A 1 125 ? -20.523 1.328 18.638 1.00 98.75 125 ILE A N 1
ATOM 988 C CA . ILE A 1 125 ? -19.731 0.318 19.343 1.00 98.75 125 ILE A CA 1
ATOM 989 C C . ILE A 1 125 ? -18.373 0.218 18.669 1.00 98.75 125 ILE A C 1
ATOM 991 O O . ILE A 1 125 ? -18.244 -0.314 17.567 1.00 98.75 125 ILE A O 1
ATOM 995 N N . PHE A 1 126 ? -17.347 0.726 19.332 1.00 98.81 126 PHE A N 1
ATOM 996 C CA . PHE A 1 126 ? -15.984 0.675 18.826 1.00 98.81 126 PHE A CA 1
ATOM 997 C C . PHE A 1 126 ? -15.313 -0.605 19.295 1.00 98.81 126 PHE A C 1
ATOM 999 O O . PHE A 1 126 ? -15.431 -0.977 20.461 1.00 98.81 126 PHE A O 1
ATOM 1006 N N . GLN A 1 127 ? -14.577 -1.250 18.399 1.00 98.88 127 GLN A N 1
ATOM 1007 C CA . GLN A 1 127 ? -13.713 -2.371 18.738 1.00 98.88 127 GLN A CA 1
ATOM 1008 C C . GLN A 1 127 ? -12.284 -2.078 18.304 1.00 98.88 127 GLN A C 1
ATOM 1010 O O . GLN A 1 127 ? -12.051 -1.595 17.194 1.00 98.88 127 GLN A O 1
ATOM 1015 N N . THR A 1 128 ? -11.330 -2.419 19.165 1.00 98.88 128 THR A N 1
ATOM 1016 C CA . THR A 1 128 ? -9.907 -2.471 18.826 1.00 98.88 128 THR A CA 1
ATOM 1017 C C . THR A 1 128 ? -9.363 -3.859 19.112 1.00 98.88 128 THR A C 1
ATOM 1019 O O . THR A 1 128 ? -9.724 -4.485 20.107 1.00 98.88 128 THR A O 1
ATOM 1022 N N . TYR A 1 129 ? -8.500 -4.350 18.230 1.00 98.88 129 TYR A N 1
ATOM 1023 C CA . TYR A 1 129 ? -7.830 -5.632 18.389 1.00 98.88 129 TYR A CA 1
ATOM 1024 C C . TYR A 1 129 ? -6.326 -5.434 18.252 1.00 98.88 129 TYR A C 1
ATOM 1026 O O . TYR A 1 129 ? -5.863 -4.898 17.248 1.00 98.88 129 TYR A O 1
ATOM 1034 N N . GLN A 1 130 ? -5.567 -5.860 19.255 1.00 98.62 130 GLN A N 1
ATOM 1035 C CA . GLN A 1 130 ? -4.109 -5.880 19.210 1.00 98.62 130 GLN A CA 1
ATOM 1036 C C . GLN A 1 130 ? -3.648 -7.330 19.244 1.00 98.62 130 GLN A C 1
ATOM 1038 O O . GLN A 1 130 ? -3.919 -8.034 20.218 1.00 98.62 130 GLN A O 1
ATOM 1043 N N . THR A 1 131 ? -2.949 -7.783 18.210 1.00 98.69 131 THR A N 1
ATOM 1044 C CA . THR A 1 131 ? -2.383 -9.134 18.193 1.00 98.69 131 THR A CA 1
ATOM 1045 C C . THR A 1 131 ? -1.203 -9.236 19.158 1.00 98.69 131 THR A C 1
ATOM 1047 O O . THR A 1 131 ? -0.557 -8.242 19.493 1.00 98.69 131 THR A O 1
ATOM 1050 N N . HIS A 1 132 ? -0.897 -10.453 19.605 1.00 98.00 132 HIS A N 1
ATOM 1051 C CA . HIS A 1 132 ? 0.249 -10.728 20.480 1.00 98.00 132 HIS A CA 1
ATOM 1052 C C . HIS A 1 132 ? 1.599 -10.303 19.872 1.00 98.00 132 HIS A C 1
ATOM 1054 O O . HIS A 1 132 ? 2.530 -10.005 20.612 1.00 98.00 132 HIS A O 1
ATOM 1060 N N . ASP A 1 133 ? 1.696 -10.244 18.541 1.00 96.94 133 ASP A N 1
ATOM 1061 C CA . ASP A 1 133 ? 2.871 -9.797 17.787 1.00 96.94 133 ASP A CA 1
ATOM 1062 C C . ASP A 1 133 ? 2.808 -8.319 17.356 1.00 96.94 133 ASP A C 1
ATOM 1064 O O . ASP A 1 133 ? 3.665 -7.857 16.610 1.00 96.94 133 ASP A O 1
ATOM 1068 N N . GLY A 1 134 ? 1.830 -7.556 17.858 1.00 96.88 134 GLY A N 1
ATOM 1069 C CA . GLY A 1 134 ? 1.846 -6.090 17.827 1.00 96.88 134 GLY A CA 1
ATOM 1070 C C . GLY A 1 134 ? 1.080 -5.416 16.687 1.00 96.88 134 GLY A C 1
ATOM 1071 O O . GLY A 1 134 ? 1.055 -4.186 16.638 1.00 96.88 134 GLY A O 1
ATOM 1072 N N . PHE A 1 135 ? 0.412 -6.163 15.805 1.00 98.31 135 PHE A N 1
ATOM 1073 C CA . PHE A 1 135 ? -0.484 -5.574 14.807 1.00 98.31 135 PHE A CA 1
ATOM 1074 C C . PHE A 1 135 ? -1.728 -5.006 15.492 1.00 98.31 135 PHE A C 1
ATOM 1076 O O . PHE A 1 135 ? -2.273 -5.606 16.422 1.00 98.31 135 PHE A O 1
ATOM 1083 N N . MET A 1 136 ? -2.192 -3.847 15.026 1.00 98.25 136 MET A N 1
ATOM 1084 C CA . MET A 1 136 ? -3.337 -3.147 15.603 1.00 98.25 136 MET A CA 1
ATOM 1085 C C . MET A 1 136 ? -4.434 -2.964 14.566 1.00 98.25 136 MET A C 1
ATOM 1087 O O . MET A 1 136 ? -4.185 -2.528 13.441 1.00 98.25 136 MET A O 1
ATOM 1091 N N . PHE A 1 137 ? -5.660 -3.250 14.982 1.00 98.88 137 PHE A N 1
ATOM 1092 C CA . PHE A 1 137 ? -6.851 -3.148 14.161 1.00 98.88 137 PHE A CA 1
ATOM 1093 C C . PHE A 1 137 ? -7.936 -2.383 14.907 1.00 98.88 137 PHE A C 1
ATOM 1095 O O . PHE A 1 137 ? -8.038 -2.462 16.133 1.00 98.88 137 PHE A O 1
ATOM 1102 N N . HIS A 1 138 ? -8.786 -1.678 14.170 1.00 98.81 138 HIS A N 1
ATOM 1103 C CA . HIS A 1 138 ? -9.974 -1.034 14.721 1.00 98.81 138 HIS A CA 1
ATOM 1104 C C . HIS A 1 138 ? -11.165 -1.151 13.770 1.00 98.81 138 HIS A C 1
ATOM 1106 O O . HIS A 1 138 ? -11.000 -1.250 12.553 1.00 98.81 138 HIS A O 1
ATOM 1112 N N . ARG A 1 139 ? -12.373 -1.142 14.329 1.00 98.81 139 ARG A N 1
ATOM 1113 C CA . ARG A 1 139 ? -13.636 -1.013 13.592 1.00 98.81 139 ARG A CA 1
ATOM 1114 C C . ARG A 1 139 ? -14.705 -0.370 14.466 1.00 98.81 139 ARG A C 1
ATOM 1116 O O . ARG A 1 139 ? -14.515 -0.178 15.667 1.00 98.81 139 ARG A O 1
ATOM 1123 N N . CYS A 1 140 ? -15.850 -0.086 13.863 1.00 98.62 140 CYS A N 1
ATOM 1124 C CA . CYS A 1 140 ? -17.029 0.405 14.560 1.00 98.62 140 CYS A CA 1
ATOM 1125 C C . CYS A 1 140 ? -18.269 -0.341 14.064 1.00 98.62 140 CYS A C 1
ATOM 1127 O O . CYS A 1 140 ? -18.401 -0.584 12.864 1.00 98.62 140 CYS A O 1
ATOM 1129 N N . ARG A 1 141 ? -19.188 -0.680 14.965 1.00 98.62 141 ARG A N 1
ATOM 1130 C CA . ARG A 1 141 ? -20.579 -0.938 14.608 1.00 98.62 141 ARG A CA 1
ATOM 1131 C C . ARG A 1 141 ? -21.303 0.400 14.586 1.00 98.62 141 ARG A C 1
ATOM 1133 O O . ARG A 1 141 ? -21.420 1.024 15.637 1.00 98.62 141 ARG A O 1
ATOM 1140 N N . TYR A 1 142 ? -21.751 0.811 13.403 1.00 98.38 142 TYR A N 1
ATOM 1141 C CA . TYR A 1 142 ? -22.505 2.041 13.185 1.00 98.38 142 TYR A CA 1
ATOM 1142 C C . TYR A 1 142 ? -23.947 1.715 12.802 1.00 98.38 142 TYR A C 1
ATOM 1144 O O . TYR A 1 142 ? -24.161 0.969 11.844 1.00 98.38 142 TYR A O 1
ATOM 1152 N N . ALA A 1 143 ? -24.917 2.249 13.552 1.00 97.38 143 ALA A N 1
ATOM 1153 C CA . ALA A 1 143 ? -26.353 2.083 13.292 1.00 97.38 143 ALA A CA 1
ATOM 1154 C C . ALA A 1 143 ? -26.736 0.615 13.003 1.00 97.38 143 ALA A C 1
ATOM 1156 O O . ALA A 1 143 ? -27.344 0.274 11.990 1.00 97.38 143 ALA A O 1
ATOM 1157 N N . GLY A 1 144 ? -26.282 -0.291 13.870 1.00 96.69 144 GLY A N 1
ATOM 1158 C CA . GLY A 1 144 ? -26.565 -1.719 13.759 1.00 96.69 144 GLY A CA 1
ATOM 1159 C C . GLY A 1 144 ? -25.629 -2.530 12.849 1.00 96.69 144 GLY A C 1
ATOM 1160 O O . GLY A 1 144 ? -25.629 -3.760 12.941 1.00 96.69 144 GLY A O 1
ATOM 1161 N N . THR A 1 145 ? -24.787 -1.881 12.038 1.00 98.19 145 THR A N 1
ATOM 1162 C CA . THR A 1 145 ? -23.948 -2.537 11.018 1.00 98.19 145 THR A CA 1
ATOM 1163 C C . THR A 1 145 ? -22.462 -2.459 11.357 1.00 98.19 145 THR A C 1
ATOM 1165 O O . THR A 1 145 ? -21.917 -1.376 11.573 1.00 98.19 145 THR A O 1
ATOM 1168 N N . TRP A 1 146 ? -21.775 -3.603 11.368 1.00 98.69 146 TRP A N 1
ATOM 1169 C CA . TRP A 1 146 ? -20.324 -3.657 11.557 1.00 98.69 146 TRP A CA 1
ATOM 1170 C C . TRP A 1 146 ? -19.590 -3.142 10.321 1.00 98.69 146 TRP A C 1
ATOM 1172 O O . TRP A 1 146 ? -19.716 -3.694 9.231 1.00 98.69 146 TRP A O 1
ATOM 1182 N N . GLN A 1 147 ? -18.789 -2.096 10.505 1.00 98.62 147 GLN A N 1
ATOM 1183 C CA . GLN A 1 147 ? -17.841 -1.651 9.496 1.00 98.62 147 GLN A CA 1
ATOM 1184 C C . GLN A 1 147 ? -16.665 -2.637 9.411 1.00 98.62 147 GLN A C 1
ATOM 1186 O O . GLN A 1 147 ? -16.311 -3.271 10.414 1.00 98.62 147 GLN A O 1
ATOM 1191 N N . PRO A 1 148 ? -16.033 -2.768 8.233 1.00 98.62 148 PRO A N 1
ATOM 1192 C CA . PRO A 1 148 ? -14.843 -3.592 8.073 1.00 98.62 148 PRO A CA 1
ATOM 1193 C C . PRO A 1 148 ? -13.718 -3.154 9.015 1.00 98.62 148 PRO A C 1
ATOM 1195 O O . PRO A 1 148 ? -13.543 -1.964 9.290 1.00 98.62 148 PRO A O 1
ATOM 1198 N N . TRP A 1 149 ? -12.913 -4.121 9.450 1.00 98.88 149 TRP A N 1
ATOM 1199 C CA . TRP A 1 149 ? -11.679 -3.845 10.174 1.00 98.88 149 TRP A CA 1
ATOM 1200 C C . TRP A 1 149 ? -10.728 -2.970 9.348 1.00 98.88 149 TRP A C 1
ATOM 1202 O O . TRP A 1 149 ? -10.661 -3.046 8.117 1.00 98.88 149 TRP A O 1
ATOM 1212 N N . ARG A 1 150 ? -10.004 -2.101 10.045 1.00 98.75 150 ARG A N 1
ATOM 1213 C CA . ARG A 1 150 ? -8.912 -1.285 9.518 1.00 98.75 150 ARG A CA 1
ATOM 1214 C C . ARG A 1 150 ? -7.642 -1.677 10.245 1.00 98.75 150 ARG A C 1
ATOM 1216 O O . ARG A 1 150 ? -7.587 -1.574 11.467 1.00 98.75 150 ARG A O 1
ATOM 1223 N N . GLU A 1 151 ? -6.650 -2.128 9.492 1.00 98.50 151 GLU A N 1
ATOM 1224 C CA . GLU A 1 151 ? -5.305 -2.381 9.996 1.00 98.50 151 GLU A CA 1
ATOM 1225 C C . GLU A 1 151 ? -4.522 -1.068 10.058 1.00 98.50 151 GLU A C 1
ATOM 1227 O O . GLU A 1 151 ? -4.551 -0.266 9.123 1.00 98.50 151 GLU A O 1
ATOM 1232 N N . GLN A 1 152 ? -3.837 -0.830 11.172 1.00 98.25 152 GLN A N 1
ATOM 1233 C CA . GLN A 1 152 ? -2.971 0.328 11.332 1.00 98.25 152 GLN A CA 1
ATOM 1234 C C . GLN A 1 152 ? -1.596 0.050 10.718 1.00 98.25 152 GLN A C 1
ATOM 1236 O O . GLN A 1 152 ? -0.957 -0.958 11.024 1.00 98.25 152 GLN A O 1
ATOM 1241 N N . TRP A 1 153 ? -1.109 0.980 9.895 1.00 97.62 153 TRP A N 1
ATOM 1242 C CA . TRP A 1 153 ? 0.269 0.949 9.414 1.00 97.62 153 TRP A CA 1
ATOM 1243 C C . TRP A 1 153 ? 1.243 1.227 10.563 1.00 97.62 153 TRP A C 1
ATOM 1245 O O . TRP A 1 153 ? 1.125 2.222 11.280 1.00 97.62 153 TRP A O 1
ATOM 1255 N N . THR A 1 154 ? 2.208 0.335 10.727 1.00 95.94 154 THR A N 1
ATOM 1256 C CA . THR A 1 154 ? 3.301 0.395 11.697 1.00 95.94 154 THR A CA 1
ATOM 1257 C C . THR A 1 154 ? 4.588 -0.082 11.022 1.00 95.94 154 THR A C 1
ATOM 1259 O O . THR A 1 154 ? 4.584 -0.507 9.867 1.00 95.94 154 THR A O 1
ATOM 1262 N N . THR A 1 155 ? 5.706 -0.075 11.743 1.00 95.00 155 THR A N 1
ATOM 1263 C CA . THR A 1 155 ? 6.970 -0.634 11.241 1.00 95.00 155 THR A CA 1
ATOM 1264 C C . THR A 1 155 ? 6.931 -2.154 11.018 1.00 95.00 155 THR A C 1
ATOM 1266 O O . THR A 1 155 ? 7.837 -2.687 10.381 1.00 95.00 155 THR A O 1
ATOM 1269 N N . LEU A 1 156 ? 5.896 -2.858 11.503 1.00 95.38 156 LEU A N 1
ATOM 1270 C CA . LEU A 1 156 ? 5.720 -4.306 11.317 1.00 95.38 156 LEU A CA 1
ATOM 1271 C C . LEU A 1 156 ? 5.160 -4.676 9.936 1.00 95.38 156 LEU A C 1
ATOM 1273 O O . LEU A 1 156 ? 5.511 -5.723 9.397 1.00 95.38 156 LEU A O 1
ATOM 1277 N N . ASN A 1 157 ? 4.299 -3.832 9.360 1.00 95.31 157 ASN A N 1
ATOM 1278 C CA . ASN A 1 157 ? 3.646 -4.071 8.063 1.00 95.31 157 ASN A CA 1
ATOM 1279 C C . ASN A 1 157 ? 4.060 -3.073 6.978 1.00 95.31 157 ASN A C 1
ATOM 1281 O O . ASN A 1 157 ? 3.772 -3.297 5.804 1.00 95.31 157 ASN A O 1
ATOM 1285 N N . PHE A 1 158 ? 4.771 -2.004 7.336 1.00 96.88 158 PHE A N 1
ATOM 1286 C CA . PHE A 1 158 ? 5.240 -1.013 6.385 1.00 96.88 158 PHE A CA 1
ATOM 1287 C C . PHE A 1 158 ? 6.654 -0.538 6.705 1.00 96.88 158 PHE A C 1
ATOM 1289 O O . PHE A 1 158 ? 6.966 -0.109 7.813 1.00 96.88 158 PHE A O 1
ATOM 1296 N N . ASN A 1 159 ? 7.510 -0.570 5.684 1.00 96.88 159 ASN A N 1
ATOM 1297 C CA . ASN A 1 159 ? 8.823 0.053 5.727 1.00 96.88 159 ASN A CA 1
ATOM 1298 C C . ASN A 1 159 ? 8.929 1.059 4.567 1.00 96.88 159 ASN A C 1
ATOM 1300 O O . ASN A 1 159 ? 9.033 0.619 3.417 1.00 96.88 159 ASN A O 1
ATOM 1304 N N . PRO A 1 160 ? 8.930 2.380 4.837 1.00 96.50 160 PRO A N 1
ATOM 1305 C CA . PRO A 1 160 ? 9.008 3.394 3.787 1.00 96.50 160 PRO A CA 1
ATOM 1306 C C . PRO A 1 160 ? 10.304 3.315 2.971 1.00 96.50 160 PRO A C 1
ATOM 1308 O O . PRO A 1 160 ? 10.285 3.661 1.798 1.00 96.50 160 PRO A O 1
ATOM 1311 N N . ALA A 1 161 ? 11.399 2.784 3.530 1.00 95.88 161 ALA A N 1
ATOM 1312 C CA . ALA A 1 161 ? 12.679 2.652 2.828 1.00 95.88 161 ALA A CA 1
ATOM 1313 C C . ALA A 1 161 ? 12.657 1.622 1.682 1.00 95.88 161 ALA A C 1
ATOM 1315 O O . ALA A 1 161 ? 13.597 1.552 0.897 1.00 95.88 161 ALA A O 1
ATOM 1316 N N . LYS A 1 162 ? 11.597 0.807 1.575 1.00 96.62 162 LYS A N 1
ATOM 1317 C CA . LYS A 1 162 ? 11.385 -0.096 0.430 1.00 96.62 162 LYS A CA 1
ATOM 1318 C C . LYS A 1 162 ? 10.741 0.598 -0.776 1.00 96.62 162 LYS A C 1
ATOM 1320 O O . LYS A 1 162 ? 10.555 -0.046 -1.804 1.00 96.62 162 LYS A O 1
ATOM 1325 N N . TYR A 1 163 ? 10.386 1.873 -0.653 1.00 96.81 163 TYR A N 1
ATOM 1326 C CA . TYR A 1 163 ? 9.729 2.652 -1.694 1.00 96.81 163 TYR A CA 1
ATOM 1327 C C . TYR A 1 163 ? 10.605 3.840 -2.089 1.00 96.81 163 TYR A C 1
ATOM 1329 O O . TYR A 1 163 ? 11.264 4.445 -1.250 1.00 96.81 163 TYR A O 1
ATOM 1337 N N . VAL A 1 164 ? 10.598 4.175 -3.378 1.00 96.19 164 VAL A N 1
ATOM 1338 C CA . VAL A 1 164 ? 11.377 5.294 -3.920 1.00 96.19 164 VAL A CA 1
ATOM 1339 C C . VAL A 1 164 ? 10.648 6.603 -3.639 1.00 96.19 164 VAL A C 1
ATOM 1341 O O . VAL A 1 164 ? 9.466 6.746 -3.972 1.00 96.19 164 VAL A O 1
ATOM 1344 N N . ALA A 1 165 ? 11.344 7.573 -3.048 1.00 96.69 165 ALA A N 1
ATOM 1345 C CA . ALA A 1 165 ? 10.776 8.894 -2.817 1.00 96.69 165 ALA A CA 1
ATOM 1346 C C . ALA A 1 165 ? 10.639 9.666 -4.139 1.00 96.69 165 ALA A C 1
ATOM 1348 O O . ALA A 1 165 ? 11.468 9.556 -5.040 1.00 96.69 165 ALA A O 1
ATOM 1349 N N . LYS A 1 166 ? 9.627 10.534 -4.252 1.00 96.50 166 LYS A N 1
ATOM 1350 C CA . LYS A 1 166 ? 9.436 11.350 -5.466 1.00 96.50 166 LYS A CA 1
ATOM 1351 C C . LYS A 1 166 ? 10.645 12.249 -5.775 1.00 96.50 166 LYS A C 1
ATOM 1353 O O . LYS A 1 166 ? 10.932 12.489 -6.940 1.00 96.50 166 LYS A O 1
ATOM 1358 N N . SER A 1 167 ? 11.369 12.711 -4.754 1.00 95.31 167 SER A N 1
ATOM 1359 C CA . SER A 1 167 ? 12.621 13.473 -4.896 1.00 95.31 167 SER A CA 1
ATOM 1360 C C . SER A 1 167 ? 13.749 12.670 -5.551 1.00 95.31 167 SER A C 1
ATOM 1362 O O . SER A 1 167 ? 14.625 13.238 -6.197 1.00 95.31 167 SER A O 1
ATOM 1364 N N . GLU A 1 168 ? 13.722 11.349 -5.403 1.00 94.75 168 GLU A N 1
ATOM 1365 C CA . GLU A 1 168 ? 14.707 10.425 -5.962 1.00 94.75 168 GLU A CA 1
ATOM 1366 C C . GLU A 1 168 ? 14.285 9.909 -7.338 1.00 94.75 168 GLU A C 1
ATOM 1368 O O . GLU A 1 168 ? 15.078 9.263 -8.010 1.00 94.75 168 GLU A O 1
ATOM 1373 N N . TYR A 1 169 ? 13.063 10.193 -7.792 1.00 95.38 169 TYR A N 1
ATOM 1374 C CA . TYR A 1 169 ? 12.545 9.743 -9.080 1.00 95.38 169 TYR A CA 1
ATOM 1375 C C . TYR A 1 169 ? 12.960 10.702 -10.204 1.00 95.38 169 TYR A C 1
ATOM 1377 O O . TYR A 1 169 ? 12.253 11.657 -10.528 1.00 95.38 169 TYR A O 1
ATOM 1385 N N . ASN A 1 170 ? 14.134 10.469 -10.794 1.00 96.12 170 ASN A N 1
ATOM 1386 C CA . ASN A 1 170 ? 14.650 11.255 -11.913 1.00 96.12 170 ASN A CA 1
ATOM 1387 C C . ASN A 1 170 ? 15.484 10.391 -12.876 1.00 96.12 170 ASN A C 1
ATOM 1389 O O . ASN A 1 170 ? 15.846 9.255 -12.577 1.00 96.12 170 ASN A O 1
ATOM 1393 N N . TRP A 1 171 ? 15.795 10.926 -14.061 1.00 96.94 171 TRP A N 1
ATOM 1394 C CA . TRP A 1 171 ? 16.565 10.188 -15.071 1.00 96.94 171 TRP A CA 1
ATOM 1395 C C . TRP A 1 171 ? 17.948 9.761 -14.563 1.00 96.94 171 TRP A C 1
ATOM 1397 O O . TRP A 1 171 ? 18.403 8.653 -14.855 1.00 96.94 171 TRP A O 1
ATOM 1407 N N . SER A 1 172 ? 18.618 10.604 -13.775 1.00 96.06 172 SER A N 1
ATOM 1408 C CA . SER A 1 172 ? 19.966 10.328 -13.274 1.00 96.06 172 SER A CA 1
ATOM 1409 C C . SER A 1 172 ? 19.989 9.135 -12.316 1.00 96.06 172 SER A C 1
ATOM 1411 O O . SER A 1 172 ? 20.891 8.306 -12.428 1.00 96.06 172 SER A O 1
ATOM 1413 N N . SER A 1 173 ? 18.978 8.992 -11.455 1.00 95.69 173 SER A N 1
ATOM 1414 C CA . SER A 1 173 ? 18.873 7.905 -10.469 1.00 95.69 173 SER A CA 1
ATOM 1415 C C . SER A 1 173 ? 18.366 6.574 -11.035 1.00 95.69 173 SER A C 1
ATOM 1417 O O . SER A 1 173 ? 18.547 5.543 -10.393 1.00 95.69 173 SER A O 1
ATOM 1419 N N . LEU A 1 174 ? 17.762 6.564 -12.231 1.00 96.69 174 LEU A N 1
ATOM 1420 C CA . LEU A 1 174 ? 17.247 5.343 -12.857 1.00 96.69 174 LEU A CA 1
ATOM 1421 C C . LEU A 1 174 ? 18.393 4.345 -13.148 1.00 96.69 174 LEU A C 1
ATOM 1423 O O . LEU A 1 174 ? 19.269 4.659 -13.958 1.00 96.69 174 LEU A O 1
ATOM 1427 N N . PRO A 1 175 ? 18.441 3.152 -12.536 1.00 95.81 175 PRO A N 1
ATOM 1428 C CA . PRO A 1 175 ? 19.502 2.185 -12.809 1.00 95.81 175 PRO A CA 1
ATOM 1429 C C . PRO A 1 175 ? 19.300 1.494 -14.166 1.00 95.81 175 PRO A C 1
ATOM 1431 O O . PRO A 1 175 ? 18.223 1.546 -14.754 1.00 95.81 175 PRO A O 1
ATOM 1434 N N . GLY A 1 176 ? 20.341 0.824 -14.667 1.00 97.69 176 GLY A N 1
ATOM 1435 C CA . GLY A 1 176 ? 20.227 -0.044 -15.847 1.00 97.69 176 GLY A CA 1
ATOM 1436 C C . GLY A 1 176 ? 19.978 0.679 -17.175 1.00 97.69 176 GLY A C 1
ATOM 1437 O O . GLY A 1 176 ? 19.540 0.051 -18.135 1.00 97.69 176 GLY A O 1
ATOM 1438 N N . LYS A 1 177 ? 20.250 1.988 -17.250 1.00 98.19 177 LYS A N 1
ATOM 1439 C CA . LYS A 1 177 ? 20.159 2.744 -18.504 1.00 98.19 177 LYS A CA 1
ATOM 1440 C C . LYS A 1 177 ? 21.154 2.184 -19.535 1.00 98.19 177 LYS A C 1
ATOM 1442 O O . LYS A 1 177 ? 22.337 2.067 -19.205 1.00 98.19 177 LYS A O 1
ATOM 1447 N N . PRO A 1 178 ? 20.718 1.878 -20.770 1.00 98.00 178 PRO A N 1
ATOM 1448 C CA . PRO A 1 178 ? 21.630 1.554 -21.860 1.00 98.00 178 PRO A CA 1
ATOM 1449 C C . PRO A 1 178 ? 22.631 2.686 -22.114 1.00 98.00 178 PRO A C 1
ATOM 1451 O O . PRO A 1 178 ? 22.305 3.862 -21.956 1.00 98.00 178 PRO A O 1
ATOM 1454 N N . ALA A 1 179 ? 23.842 2.332 -22.543 1.00 97.25 179 ALA A N 1
ATOM 1455 C CA . ALA A 1 179 ? 24.845 3.319 -22.943 1.00 97.25 179 ALA A CA 1
ATOM 1456 C C . ALA A 1 179 ? 24.498 3.992 -24.285 1.00 97.25 179 ALA A C 1
ATOM 1458 O O . ALA A 1 179 ? 24.881 5.134 -24.524 1.00 97.25 179 ALA A O 1
ATOM 1459 N N . THR A 1 180 ? 23.759 3.295 -25.151 1.00 97.88 180 THR A N 1
ATOM 1460 C CA . THR A 1 180 ? 23.282 3.799 -26.440 1.00 97.88 180 THR A CA 1
ATOM 1461 C C . THR A 1 180 ? 21.788 3.544 -26.587 1.00 97.88 180 THR A C 1
ATOM 1463 O O . THR A 1 180 ? 21.251 2.553 -26.094 1.00 97.88 180 THR A O 1
ATOM 1466 N N . PHE A 1 181 ? 21.114 4.457 -27.281 1.00 97.62 181 PHE A N 1
ATOM 1467 C CA . PHE A 1 181 ? 19.686 4.382 -27.563 1.00 97.62 181 PHE A CA 1
ATOM 1468 C C . PHE A 1 181 ? 19.499 4.324 -29.084 1.00 97.62 181 PHE A C 1
ATOM 1470 O O . PHE A 1 181 ? 20.177 5.082 -29.783 1.00 97.62 181 PHE A O 1
ATOM 1477 N N . PRO A 1 182 ? 18.628 3.444 -29.617 1.00 97.88 182 PRO A N 1
ATOM 1478 C CA . PRO A 1 182 ? 18.343 3.405 -31.048 1.00 97.88 182 PRO A CA 1
ATOM 1479 C C . PRO A 1 182 ? 17.907 4.790 -31.554 1.00 97.88 182 PRO A C 1
ATOM 1481 O O . PRO A 1 182 ? 16.957 5.353 -31.001 1.00 97.88 182 PRO A O 1
ATOM 1484 N N . PRO A 1 183 ? 18.589 5.367 -32.561 1.00 98.12 183 PRO A N 1
ATOM 1485 C CA . PRO A 1 183 ? 18.242 6.692 -33.049 1.00 98.12 183 PRO A CA 1
ATOM 1486 C C . PRO A 1 183 ? 16.934 6.640 -33.842 1.00 98.12 183 PRO A C 1
ATOM 1488 O O . PRO A 1 183 ? 16.669 5.687 -34.577 1.00 98.12 183 PRO A O 1
ATOM 1491 N N . SER A 1 184 ? 16.130 7.696 -33.741 1.00 98.38 184 SER A N 1
ATOM 1492 C CA . SER A 1 184 ? 15.089 7.967 -34.731 1.00 98.38 184 SER A CA 1
ATOM 1493 C C . SER A 1 184 ? 15.715 8.388 -36.070 1.00 98.38 184 SER A C 1
ATOM 1495 O O . SER A 1 184 ? 16.921 8.649 -36.166 1.00 98.38 184 SER A O 1
ATOM 1497 N N . GLY A 1 185 ? 14.894 8.460 -37.123 1.00 98.19 185 GLY A N 1
ATOM 1498 C CA . GLY A 1 185 ? 15.332 8.994 -38.414 1.00 98.19 185 GLY A CA 1
ATOM 1499 C C . GLY A 1 185 ? 15.912 10.403 -38.262 1.00 98.19 185 GLY A C 1
ATOM 1500 O O . GLY A 1 185 ? 15.290 11.268 -37.647 1.00 98.19 185 GLY A O 1
ATOM 1501 N N . HIS A 1 186 ? 17.110 10.612 -38.804 1.00 98.00 186 HIS A N 1
ATOM 1502 C CA . HIS A 1 186 ? 17.842 11.875 -38.753 1.00 98.00 186 HIS A CA 1
ATOM 1503 C C . HIS A 1 186 ? 18.691 12.055 -40.017 1.00 98.00 186 HIS A C 1
ATOM 1505 O O . HIS A 1 186 ? 18.871 11.119 -40.794 1.00 98.00 186 HIS A O 1
ATOM 1511 N N . ASN A 1 187 ? 19.203 13.270 -40.208 1.00 97.56 187 ASN A N 1
ATOM 1512 C CA . ASN A 1 187 ? 20.077 13.632 -41.320 1.00 97.56 187 ASN A CA 1
ATOM 1513 C C . ASN A 1 187 ? 21.499 13.909 -40.820 1.00 97.56 187 ASN A C 1
ATOM 1515 O O . ASN A 1 187 ? 21.702 14.185 -39.637 1.00 97.56 187 ASN A O 1
ATOM 1519 N N . HIS A 1 188 ? 22.452 13.895 -41.751 1.00 98.06 188 HIS A N 1
ATOM 1520 C CA . HIS A 1 188 ? 23.848 14.237 -41.505 1.00 98.06 188 HIS A CA 1
ATOM 1521 C C . HIS A 1 188 ? 24.351 15.292 -42.488 1.00 98.06 188 HIS A C 1
ATOM 1523 O O . HIS A 1 188 ? 23.976 15.282 -43.660 1.00 98.06 188 HIS A O 1
ATOM 1529 N N . ASP A 1 189 ? 25.234 16.165 -42.010 1.00 98.44 189 ASP A N 1
ATOM 1530 C CA . ASP A 1 189 ? 26.082 16.982 -42.877 1.00 98.44 189 ASP A CA 1
ATOM 1531 C C . ASP A 1 189 ? 27.234 16.129 -43.437 1.00 98.44 189 ASP A C 1
ATOM 1533 O O . ASP A 1 189 ? 27.718 15.211 -42.769 1.00 98.44 189 ASP A O 1
ATOM 1537 N N . ALA A 1 190 ? 27.706 16.437 -44.648 1.00 97.75 190 ALA A N 1
ATOM 1538 C CA . ALA A 1 190 ? 28.792 15.683 -45.276 1.00 97.75 190 ALA A CA 1
ATOM 1539 C C . ALA A 1 190 ? 30.084 15.684 -44.433 1.00 97.75 190 ALA A C 1
ATOM 1541 O O . ALA A 1 190 ? 30.810 14.690 -44.437 1.00 97.75 190 ALA A O 1
ATOM 1542 N N . SER A 1 191 ? 30.346 16.746 -43.659 1.00 97.81 191 SER A N 1
ATOM 1543 C CA . SER A 1 191 ? 31.501 16.841 -42.751 1.00 97.81 191 SER A CA 1
ATOM 1544 C C . SER A 1 191 ? 31.482 15.820 -41.606 1.00 97.81 191 SER A C 1
ATOM 1546 O O . SER A 1 191 ? 32.522 15.562 -41.001 1.00 97.81 191 SER A O 1
ATOM 1548 N N . GLN A 1 192 ? 30.332 15.199 -41.318 1.00 98.25 192 GLN A N 1
ATOM 1549 C CA . GLN A 1 192 ? 30.208 14.161 -40.289 1.00 98.25 192 GLN A CA 1
ATOM 1550 C C . GLN A 1 192 ? 30.656 12.778 -40.785 1.00 98.25 192 GLN A C 1
ATOM 1552 O O . GLN A 1 192 ? 30.817 11.860 -39.981 1.00 98.25 192 GLN A O 1
ATOM 1557 N N . ILE A 1 193 ? 30.904 12.621 -42.090 1.00 97.38 193 ILE A N 1
ATOM 1558 C CA . ILE A 1 193 ? 31.516 11.418 -42.658 1.00 97.38 193 ILE A CA 1
ATOM 1559 C C . ILE A 1 193 ? 33.036 11.540 -42.517 1.00 97.38 193 ILE A C 1
ATOM 1561 O O . ILE A 1 193 ? 33.729 12.064 -43.383 1.00 97.38 193 ILE A O 1
ATOM 1565 N N . THR A 1 194 ? 33.565 11.072 -41.390 1.00 97.69 194 THR A N 1
ATOM 1566 C CA . THR A 1 194 ? 34.977 11.269 -41.012 1.00 97.69 194 THR A CA 1
ATOM 1567 C C . THR A 1 194 ? 35.916 10.153 -41.470 1.00 97.69 194 THR A C 1
ATOM 1569 O O . THR A 1 194 ? 37.119 10.213 -41.223 1.00 97.69 194 THR A O 1
ATOM 1572 N N . SER A 1 195 ? 35.397 9.115 -42.126 1.00 97.62 195 SER A N 1
ATOM 1573 C CA . SER A 1 195 ? 36.200 8.003 -42.637 1.00 97.62 195 SER A CA 1
ATOM 1574 C C . SER A 1 195 ? 35.507 7.278 -43.793 1.00 97.62 195 SER A C 1
ATOM 1576 O O . SER A 1 195 ? 34.301 7.414 -44.001 1.00 97.62 195 SER A O 1
ATOM 1578 N N . GLY A 1 196 ? 36.286 6.488 -44.537 1.00 96.94 196 GLY A N 1
ATOM 1579 C CA . GLY A 1 196 ? 35.817 5.718 -45.689 1.00 96.94 196 GLY A CA 1
ATOM 1580 C C . GLY A 1 196 ? 35.965 6.449 -47.027 1.00 96.94 196 GLY A C 1
ATOM 1581 O O . GLY A 1 196 ? 36.291 7.631 -47.092 1.00 96.94 196 GLY A O 1
ATOM 1582 N N . ILE A 1 197 ? 35.753 5.711 -48.117 1.00 97.38 197 ILE A N 1
ATOM 1583 C CA . ILE A 1 197 ? 35.758 6.223 -49.492 1.00 97.38 197 ILE A CA 1
ATOM 1584 C C . ILE A 1 197 ? 34.408 5.875 -50.108 1.00 97.38 197 ILE A C 1
ATOM 1586 O O . ILE A 1 197 ? 34.029 4.704 -50.153 1.00 97.38 197 ILE A O 1
ATOM 1590 N N . LEU A 1 198 ? 33.680 6.881 -50.595 1.00 97.62 198 LEU A N 1
ATOM 1591 C CA . LEU A 1 198 ? 32.363 6.664 -51.184 1.00 97.62 198 LEU A CA 1
ATOM 1592 C C . LEU A 1 198 ? 32.506 5.942 -52.540 1.00 97.62 198 LEU A C 1
ATOM 1594 O O . LEU A 1 198 ? 33.170 6.467 -53.444 1.00 97.62 198 LEU A O 1
ATOM 1598 N N . PRO A 1 199 ? 31.914 4.746 -52.712 1.00 97.88 199 PRO A N 1
ATOM 1599 C CA . PRO A 1 199 ? 32.020 4.001 -53.959 1.00 97.88 199 PRO A CA 1
ATOM 1600 C C . PRO A 1 199 ? 31.136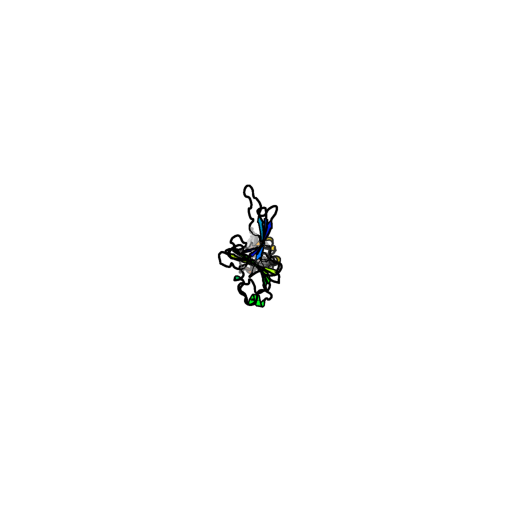 4.619 -55.046 1.00 97.88 199 PRO A C 1
ATOM 1602 O O . PRO A 1 199 ? 30.155 5.311 -54.758 1.00 97.88 199 PRO A O 1
ATOM 1605 N N . LEU A 1 200 ? 31.418 4.275 -56.305 1.00 97.19 200 LEU A N 1
ATOM 1606 C CA . LEU A 1 200 ? 30.637 4.734 -57.458 1.00 97.19 200 LEU A CA 1
ATOM 1607 C C . LEU A 1 200 ? 29.151 4.367 -57.360 1.00 97.19 200 LEU A C 1
ATOM 1609 O O . LEU A 1 200 ? 28.288 5.186 -57.659 1.00 97.19 200 LEU A O 1
ATOM 1613 N N . ALA A 1 201 ? 28.833 3.180 -56.832 1.00 97.81 201 ALA A N 1
ATOM 1614 C CA . ALA A 1 201 ? 27.452 2.728 -56.638 1.00 97.81 201 ALA A CA 1
ATOM 1615 C C . ALA A 1 201 ? 26.620 3.645 -55.715 1.00 97.81 201 ALA A C 1
ATOM 1617 O O . ALA A 1 201 ? 25.388 3.578 -55.724 1.00 97.81 201 ALA A O 1
ATOM 1618 N N . ARG A 1 202 ? 27.282 4.475 -54.897 1.00 97.56 202 ARG A N 1
ATOM 1619 C CA . ARG A 1 202 ? 26.678 5.473 -54.003 1.00 97.56 202 ARG A CA 1
ATOM 1620 C C . ARG A 1 202 ? 26.979 6.917 -54.446 1.00 97.56 202 ARG A C 1
ATOM 1622 O O . ARG A 1 202 ? 26.839 7.826 -53.640 1.00 97.56 202 ARG A O 1
ATOM 1629 N N . GLY A 1 203 ? 27.397 7.130 -55.697 1.00 96.88 203 GLY A N 1
ATOM 1630 C CA . GLY A 1 203 ? 27.646 8.458 -56.276 1.00 96.88 203 GLY A CA 1
ATOM 1631 C C . GLY A 1 203 ? 29.023 9.066 -55.982 1.00 96.88 203 GLY A C 1
ATOM 1632 O O . GLY A 1 203 ? 29.251 10.223 -56.318 1.00 96.88 203 GLY A O 1
ATOM 1633 N N . GLY A 1 204 ? 29.942 8.319 -55.361 1.00 97.56 204 GLY A N 1
ATOM 1634 C CA . GLY A 1 204 ? 31.333 8.748 -55.175 1.00 97.56 204 GLY A CA 1
ATOM 1635 C C . GLY A 1 204 ? 32.249 8.361 -56.341 1.00 97.56 204 GLY A C 1
ATOM 1636 O O . GLY A 1 204 ? 31.803 7.818 -57.345 1.00 97.56 204 GLY A O 1
ATOM 1637 N N . VAL A 1 205 ? 33.558 8.592 -56.192 1.00 97.94 205 VAL A N 1
ATOM 1638 C CA . VAL A 1 205 ? 34.579 8.225 -57.202 1.00 97.94 205 VAL A CA 1
ATOM 1639 C C . VAL A 1 205 ? 35.430 7.015 -56.805 1.00 97.94 205 VAL A C 1
ATOM 1641 O O . VAL A 1 205 ? 36.352 6.643 -57.527 1.00 97.94 205 VAL A O 1
ATOM 1644 N N . GLY A 1 206 ? 35.161 6.387 -55.654 1.00 97.25 206 GLY A N 1
ATOM 1645 C CA . GLY A 1 206 ? 35.854 5.166 -55.224 1.00 97.25 206 GLY A CA 1
ATOM 1646 C C . GLY A 1 206 ? 37.358 5.326 -54.969 1.00 97.25 206 GLY A C 1
ATOM 1647 O O . GLY A 1 206 ? 38.070 4.329 -54.918 1.00 97.25 206 GLY A O 1
ATOM 1648 N N . ALA A 1 207 ? 37.856 6.557 -54.823 1.00 97.75 207 ALA A N 1
ATOM 1649 C CA . ALA A 1 207 ? 39.265 6.836 -54.583 1.00 97.75 207 ALA A CA 1
ATOM 1650 C C . ALA A 1 207 ? 39.471 8.119 -53.771 1.00 97.75 207 ALA A C 1
ATOM 1652 O O . ALA A 1 207 ? 38.645 9.029 -53.803 1.00 97.75 207 ALA A O 1
ATOM 1653 N N . ASN A 1 208 ? 40.616 8.201 -53.093 1.00 97.38 208 ASN A N 1
ATOM 1654 C CA . ASN A 1 208 ? 41.091 9.391 -52.380 1.00 97.38 208 ASN A CA 1
ATOM 1655 C C . ASN A 1 208 ? 42.185 10.163 -53.149 1.00 97.38 208 ASN A C 1
ATOM 1657 O O . ASN A 1 208 ? 42.798 11.075 -52.605 1.00 97.38 208 ASN A O 1
ATOM 1661 N N . ASN A 1 209 ? 42.461 9.786 -54.400 1.00 97.31 209 ASN A N 1
ATOM 1662 C CA . ASN A 1 209 ? 43.441 10.437 -55.266 1.00 97.31 209 ASN A CA 1
ATOM 1663 C C . ASN A 1 209 ? 42.871 10.611 -56.678 1.00 97.31 209 ASN A C 1
ATOM 1665 O O . ASN A 1 209 ? 42.062 9.805 -57.142 1.00 97.31 209 ASN A O 1
ATOM 1669 N N . ALA A 1 210 ? 43.316 11.656 -57.375 1.00 96.69 210 ALA A N 1
ATOM 1670 C CA . ALA A 1 210 ? 42.731 12.056 -58.650 1.00 96.69 210 ALA A CA 1
ATOM 1671 C C . ALA A 1 210 ? 42.950 11.031 -59.781 1.00 96.69 210 ALA A C 1
ATOM 1673 O O . ALA A 1 210 ? 42.071 10.865 -60.619 1.00 96.69 210 ALA A O 1
ATOM 1674 N N . ALA A 1 211 ? 44.095 10.336 -59.813 1.00 95.56 211 ALA A N 1
ATOM 1675 C CA . ALA A 1 211 ? 44.408 9.370 -60.871 1.00 95.56 211 ALA A CA 1
ATOM 1676 C C . ALA A 1 211 ? 43.457 8.167 -60.839 1.00 95.56 211 ALA A C 1
ATOM 1678 O O . ALA A 1 211 ? 42.838 7.827 -61.847 1.00 95.56 211 ALA A O 1
ATOM 1679 N N . THR A 1 212 ? 43.281 7.583 -59.655 1.00 96.44 212 THR A N 1
ATOM 1680 C CA . THR A 1 212 ? 42.379 6.443 -59.466 1.00 96.44 212 THR A CA 1
ATOM 1681 C C . THR A 1 212 ? 40.919 6.876 -59.608 1.00 96.44 212 THR A C 1
ATOM 1683 O O . THR A 1 212 ? 40.142 6.182 -60.252 1.00 96.44 212 THR A O 1
ATOM 1686 N N . ALA A 1 213 ? 40.549 8.057 -59.092 1.00 97.94 213 ALA A N 1
ATOM 1687 C CA . ALA A 1 213 ? 39.198 8.604 -59.245 1.00 97.94 213 ALA A CA 1
ATOM 1688 C C . ALA A 1 213 ? 38.799 8.738 -60.720 1.00 97.94 213 ALA A C 1
ATOM 1690 O O . ALA A 1 213 ? 37.705 8.328 -61.097 1.00 97.94 213 ALA A O 1
ATOM 1691 N N . ARG A 1 214 ? 39.703 9.263 -61.559 1.00 97.19 214 ARG A N 1
ATOM 1692 C CA . ARG A 1 214 ? 39.496 9.364 -63.007 1.00 97.19 214 ARG A CA 1
ATOM 1693 C C . ARG A 1 214 ? 39.365 7.999 -63.669 1.00 97.19 214 ARG A C 1
ATOM 1695 O O . ARG A 1 214 ? 38.419 7.796 -64.421 1.00 97.19 214 ARG A O 1
ATOM 1702 N N . SER A 1 215 ? 40.262 7.063 -63.350 1.00 95.75 215 SER A N 1
ATOM 1703 C CA . SER A 1 215 ? 40.204 5.696 -63.881 1.00 95.75 215 SER A CA 1
ATOM 1704 C C . SER A 1 215 ? 38.867 5.018 -63.565 1.00 95.75 215 SER A C 1
ATOM 1706 O O . SER A 1 215 ? 38.249 4.452 -64.463 1.00 95.75 215 SER A O 1
ATOM 1708 N N . ASN A 1 216 ? 38.368 5.165 -62.334 1.00 97.25 216 ASN A N 1
ATOM 1709 C CA . ASN A 1 216 ? 37.104 4.570 -61.898 1.00 97.25 216 ASN A CA 1
ATOM 1710 C C . ASN A 1 216 ? 35.875 5.091 -62.659 1.00 97.25 216 ASN A C 1
ATOM 1712 O O . ASN A 1 216 ? 34.892 4.364 -62.781 1.00 97.25 216 ASN A O 1
ATOM 1716 N N . ILE A 1 217 ? 35.910 6.332 -63.156 1.00 97.44 217 ILE A N 1
ATOM 1717 C CA . ILE A 1 217 ? 34.809 6.937 -63.927 1.00 97.44 217 ILE A CA 1
ATOM 1718 C C . ILE A 1 217 ? 35.089 6.986 -65.437 1.00 97.44 217 ILE A C 1
ATOM 1720 O O . ILE A 1 217 ? 34.312 7.582 -66.179 1.00 97.44 217 ILE A O 1
ATOM 1724 N N . GLY A 1 218 ? 36.200 6.399 -65.897 1.00 95.44 218 GLY A N 1
ATOM 1725 C CA . GLY A 1 218 ? 36.617 6.438 -67.301 1.00 95.44 218 GLY A CA 1
ATOM 1726 C C . GLY A 1 218 ? 36.956 7.840 -67.821 1.00 95.44 218 GLY A C 1
ATOM 1727 O O . GLY A 1 218 ? 36.796 8.101 -69.010 1.00 95.44 218 GLY A O 1
ATOM 1728 N N . ALA A 1 219 ? 37.390 8.756 -66.951 1.00 95.75 219 ALA A N 1
ATOM 1729 C CA . ALA A 1 219 ? 37.756 10.118 -67.335 1.00 95.75 219 ALA A CA 1
ATOM 1730 C C . ALA A 1 219 ? 39.227 10.223 -67.767 1.00 95.75 219 ALA A C 1
ATOM 1732 O O . ALA A 1 219 ? 40.121 9.689 -67.108 1.00 95.75 219 ALA A O 1
ATOM 1733 N N . GLY A 1 220 ? 39.464 10.984 -68.835 1.00 93.12 220 GLY A N 1
ATOM 1734 C CA . GLY A 1 220 ? 40.795 11.395 -69.278 1.00 93.12 220 GLY A CA 1
ATOM 1735 C C . GLY A 1 220 ? 41.364 12.573 -68.483 1.00 93.12 220 GLY A C 1
ATOM 1736 O O . GLY A 1 220 ? 40.726 13.148 -67.593 1.00 93.12 220 GLY A O 1
ATOM 1737 N N . THR A 1 221 ? 42.593 12.938 -68.804 1.00 94.88 221 THR A N 1
ATOM 1738 C CA . THR A 1 221 ? 43.294 14.127 -68.322 1.00 94.88 221 THR A CA 1
ATOM 1739 C C . THR A 1 221 ? 43.119 15.288 -69.299 1.00 94.88 221 THR A C 1
ATOM 1741 O O . THR A 1 221 ? 42.835 15.116 -70.479 1.00 94.88 221 THR A O 1
ATOM 1744 N N . ILE A 1 222 ? 43.259 16.519 -68.804 1.00 94.69 222 ILE A N 1
ATOM 1745 C CA . ILE A 1 222 ? 43.154 17.709 -69.655 1.00 94.69 222 ILE A CA 1
ATOM 1746 C C . ILE A 1 222 ? 44.428 17.816 -70.505 1.00 94.69 222 ILE A C 1
ATOM 1748 O O . ILE A 1 222 ? 45.530 17.799 -69.955 1.00 94.69 222 ILE A O 1
ATOM 1752 N N . ALA A 1 223 ? 44.279 17.950 -71.825 1.00 96.06 223 ALA A N 1
ATOM 1753 C CA . ALA A 1 223 ? 45.375 18.204 -72.762 1.00 96.06 223 ALA A CA 1
ATOM 1754 C C . ALA A 1 223 ? 46.099 19.536 -72.475 1.00 96.06 223 ALA A C 1
ATOM 1756 O O . ALA A 1 223 ? 45.533 20.461 -71.893 1.00 96.06 223 ALA A O 1
ATOM 1757 N N . THR A 1 224 ? 47.349 19.665 -72.921 1.00 97.38 224 THR A N 1
ATOM 1758 C CA . THR A 1 224 ? 48.142 20.906 -72.792 1.00 97.38 224 THR A CA 1
ATOM 1759 C C . THR A 1 224 ? 48.523 21.449 -74.161 1.00 97.38 224 THR A C 1
ATOM 1761 O O . THR A 1 224 ? 48.631 20.688 -75.117 1.00 97.38 224 THR A O 1
ATOM 1764 N N . ALA A 1 225 ? 48.697 22.764 -74.296 1.00 97.00 225 ALA A N 1
ATOM 1765 C CA . ALA A 1 225 ? 49.032 23.365 -75.583 1.00 97.00 225 ALA A CA 1
ATOM 1766 C C . ALA A 1 225 ? 49.721 24.728 -75.446 1.00 97.00 225 ALA A C 1
ATOM 1768 O O . ALA A 1 225 ? 49.497 25.456 -74.480 1.00 97.00 225 ALA A O 1
ATOM 1769 N N . SER A 1 226 ? 50.480 25.095 -76.477 1.00 97.06 226 SER A N 1
ATOM 1770 C CA . SER A 1 226 ? 50.917 26.459 -76.773 1.00 97.06 226 SER A CA 1
ATOM 1771 C C . SER A 1 226 ? 50.385 26.848 -78.152 1.00 97.06 226 SER A C 1
ATOM 1773 O O . SER A 1 226 ? 50.906 26.407 -79.177 1.00 97.06 226 SER A O 1
ATOM 1775 N N . LEU A 1 227 ? 49.312 27.645 -78.184 1.00 96.06 227 LEU A N 1
ATOM 1776 C CA . LEU A 1 227 ? 48.524 27.920 -79.395 1.00 96.06 227 LEU A CA 1
ATOM 1777 C C . LEU A 1 227 ? 49.001 29.150 -80.189 1.00 96.06 227 LEU A C 1
ATOM 1779 O O . LEU A 1 227 ? 48.196 29.905 -80.728 1.00 96.06 227 LEU A O 1
ATOM 1783 N N . GLY A 1 228 ? 50.317 29.365 -80.244 1.00 94.62 228 GLY A N 1
ATOM 1784 C CA . GLY A 1 228 ? 50.927 30.422 -81.053 1.00 94.62 228 GLY A CA 1
ATOM 1785 C C . GLY A 1 228 ? 50.964 30.106 -82.557 1.00 94.62 228 GLY A C 1
ATOM 1786 O O . GLY A 1 228 ? 50.626 29.003 -82.995 1.00 94.62 228 GLY A O 1
ATOM 1787 N N . SER A 1 229 ? 51.428 31.076 -83.358 1.00 92.44 229 SER A N 1
ATOM 1788 C CA . SER A 1 229 ? 51.583 30.948 -84.823 1.00 92.44 229 SER A CA 1
ATOM 1789 C C . SER A 1 229 ? 52.512 29.799 -85.242 1.00 92.44 229 SER A C 1
ATOM 1791 O O . SER A 1 229 ? 52.250 29.128 -86.239 1.00 92.44 229 SER A O 1
ATOM 1793 N N . SER A 1 230 ? 53.563 29.558 -84.458 1.00 94.81 230 SER A N 1
ATOM 1794 C CA . SER A 1 230 ? 54.253 28.270 -84.372 1.00 94.81 230 SER A CA 1
ATOM 1795 C C . SER A 1 230 ? 54.030 27.758 -82.954 1.00 94.81 230 SER A C 1
ATOM 1797 O O . SER A 1 230 ? 54.250 28.503 -81.997 1.00 94.81 230 SER A O 1
ATOM 1799 N N . GLY A 1 231 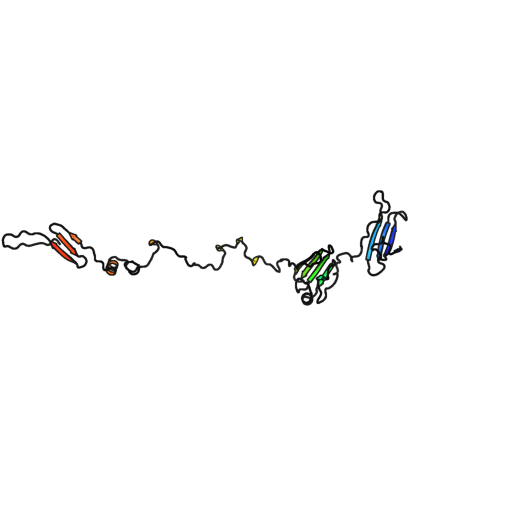? 53.540 26.534 -82.808 1.00 97.00 231 GLY A N 1
ATOM 1800 C CA . GLY A 1 231 ? 52.998 26.055 -81.543 1.00 97.00 231 GLY A CA 1
ATOM 1801 C C . GLY A 1 231 ? 52.839 24.544 -81.494 1.00 97.00 231 GLY A C 1
ATOM 1802 O O . GLY A 1 231 ? 53.212 23.827 -82.427 1.00 97.00 231 GLY A O 1
ATOM 1803 N N . TRP A 1 232 ? 52.290 24.062 -80.385 1.00 97.88 232 TRP A N 1
ATOM 1804 C CA . TRP A 1 232 ? 52.092 22.639 -80.137 1.00 97.88 232 TRP A CA 1
ATOM 1805 C C . TRP A 1 232 ? 50.820 22.374 -79.333 1.00 97.88 232 TRP A C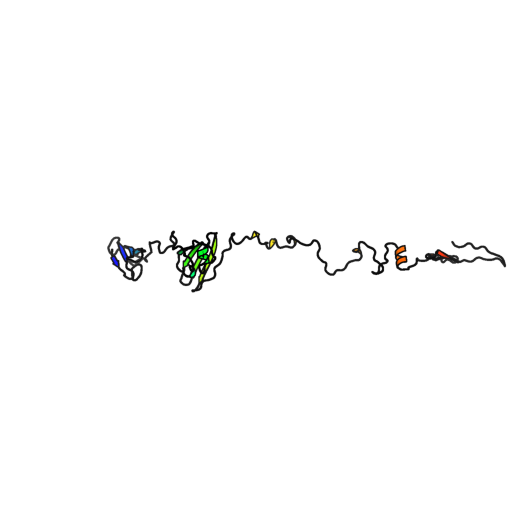 1
ATOM 1807 O O . TRP A 1 232 ? 50.347 23.214 -78.570 1.00 97.88 232 TRP A O 1
ATOM 1817 N N . TRP A 1 233 ? 50.284 21.171 -79.487 1.00 97.81 233 TRP A N 1
ATOM 1818 C CA . TRP A 1 233 ? 49.217 20.594 -78.679 1.00 97.81 233 TRP A CA 1
ATOM 1819 C C . TRP A 1 233 ? 49.639 19.190 -78.256 1.00 97.81 233 TRP A C 1
ATOM 1821 O O . TRP A 1 233 ? 50.197 18.448 -79.065 1.00 97.81 233 TRP A O 1
ATOM 1831 N N . ARG A 1 234 ? 49.385 18.829 -77.001 1.00 97.31 234 ARG A N 1
ATOM 1832 C CA . ARG A 1 234 ? 49.719 17.534 -76.418 1.00 97.31 234 ARG A CA 1
ATOM 1833 C C . ARG A 1 234 ? 48.498 16.920 -75.758 1.00 97.31 234 ARG A C 1
ATOM 1835 O O . ARG A 1 234 ? 47.959 17.481 -74.801 1.00 97.31 234 ARG A O 1
ATOM 1842 N N . ASP A 1 235 ? 48.146 15.731 -76.220 1.00 96.62 235 ASP A N 1
ATOM 1843 C CA . ASP A 1 235 ? 47.276 14.828 -75.489 1.00 96.62 235 ASP A CA 1
ATOM 1844 C C . ASP A 1 235 ? 48.029 14.266 -74.280 1.00 96.62 235 ASP A C 1
ATOM 1846 O O . ASP A 1 235 ? 49.067 13.613 -74.430 1.00 96.62 235 ASP A O 1
ATOM 1850 N N . ASN A 1 236 ? 47.517 14.516 -73.080 1.00 94.31 236 ASN A N 1
ATOM 1851 C CA . ASN A 1 236 ? 48.117 13.992 -71.858 1.00 94.31 236 ASN A CA 1
ATOM 1852 C C . ASN A 1 236 ? 47.671 12.554 -71.552 1.00 94.31 236 ASN A C 1
ATOM 1854 O O . ASN A 1 236 ? 48.324 11.904 -70.737 1.00 94.31 236 ASN A O 1
ATOM 1858 N N . ASP A 1 237 ? 46.640 12.036 -72.233 1.00 92.12 237 ASP A N 1
ATOM 1859 C CA . ASP A 1 237 ? 46.192 10.651 -72.068 1.00 92.12 237 ASP A CA 1
ATOM 1860 C C . ASP A 1 237 ? 47.084 9.670 -72.830 1.00 92.12 237 ASP A C 1
ATOM 1862 O O . ASP A 1 237 ? 47.541 8.678 -72.265 1.00 92.12 237 ASP A O 1
ATOM 1866 N N . THR A 1 238 ? 47.374 9.955 -74.103 1.00 93.31 238 THR A N 1
ATOM 1867 C CA . THR A 1 238 ? 48.220 9.088 -74.946 1.00 93.31 238 THR A CA 1
ATOM 1868 C C . THR A 1 238 ? 49.674 9.546 -75.042 1.00 93.31 238 THR A C 1
ATOM 1870 O O . THR A 1 238 ? 50.533 8.786 -75.487 1.00 93.31 238 THR A O 1
ATOM 1873 N N . GLY A 1 239 ? 49.970 10.791 -74.658 1.00 94.12 239 GLY A N 1
ATOM 1874 C CA . GLY A 1 239 ? 51.269 11.423 -74.887 1.00 94.12 239 GLY A CA 1
ATOM 1875 C C . GLY A 1 239 ? 51.479 11.923 -76.321 1.00 94.12 239 GLY A C 1
ATOM 1876 O O . GLY A 1 239 ? 52.576 12.388 -76.630 1.00 94.12 239 GLY A O 1
ATOM 1877 N N . TYR A 1 240 ? 50.465 11.848 -77.191 1.00 96.88 240 TYR A N 1
ATOM 1878 C CA . TYR A 1 240 ? 50.551 12.327 -78.569 1.00 96.88 240 TYR A CA 1
ATOM 1879 C C . TYR A 1 240 ? 50.781 13.840 -78.623 1.00 96.88 240 TYR A C 1
ATOM 1881 O O . TYR A 1 240 ? 50.074 14.616 -77.981 1.00 96.88 240 TYR A O 1
ATOM 1889 N N . ILE A 1 241 ? 51.751 14.268 -79.432 1.00 97.56 241 ILE A N 1
ATOM 1890 C CA . ILE A 1 241 ? 52.086 15.678 -79.638 1.00 97.56 241 ILE A CA 1
ATOM 1891 C C . ILE A 1 241 ? 51.890 16.024 -81.111 1.00 97.56 241 ILE A C 1
ATOM 1893 O O . ILE A 1 241 ? 52.428 15.359 -81.997 1.00 97.56 241 ILE A O 1
ATOM 1897 N N . ARG A 1 242 ? 51.166 17.114 -81.370 1.00 97.44 242 ARG A N 1
ATOM 1898 C CA . ARG A 1 242 ? 51.058 17.745 -82.686 1.00 97.44 242 ARG A CA 1
ATOM 1899 C C . ARG A 1 242 ? 51.710 19.116 -82.641 1.00 97.44 242 ARG A C 1
ATOM 1901 O O . ARG A 1 242 ? 51.342 19.936 -81.807 1.00 97.44 242 ARG A O 1
ATOM 1908 N N . GLN A 1 243 ? 52.630 19.373 -83.564 1.00 98.06 243 GLN A N 1
ATOM 1909 C CA . GLN A 1 243 ? 53.326 20.654 -83.680 1.00 98.06 243 GLN A CA 1
ATOM 1910 C C . GLN A 1 243 ? 53.044 21.294 -85.042 1.00 98.06 243 GLN A C 1
ATOM 1912 O O . GLN A 1 243 ? 52.820 20.587 -86.028 1.00 98.06 243 GLN A O 1
ATOM 1917 N N . TRP A 1 244 ? 53.029 22.623 -85.104 1.00 97.00 244 TRP A N 1
ATOM 1918 C CA . TRP A 1 244 ? 52.859 23.381 -86.346 1.00 97.00 244 TRP A CA 1
ATOM 1919 C C . TRP A 1 244 ? 53.761 24.611 -86.369 1.00 97.00 244 TRP A C 1
ATOM 1921 O O . TRP A 1 244 ? 54.122 25.169 -85.335 1.00 97.00 244 TRP A O 1
ATOM 1931 N N . GLY A 1 245 ? 54.106 25.044 -87.577 1.00 95.38 245 GLY A N 1
ATOM 1932 C CA . GLY A 1 245 ? 54.906 26.233 -87.832 1.00 95.38 245 GLY A CA 1
ATOM 1933 C C . GLY A 1 245 ? 55.029 26.489 -89.330 1.00 95.38 245 GLY A C 1
ATOM 1934 O O . GLY A 1 245 ? 54.416 25.794 -90.143 1.00 95.38 245 GLY A O 1
ATOM 1935 N N . ARG A 1 246 ? 55.814 27.499 -89.702 1.00 92.62 246 ARG A N 1
ATOM 1936 C CA . ARG A 1 246 ? 56.117 27.836 -91.099 1.00 92.62 246 ARG A CA 1
ATOM 1937 C C . ARG A 1 246 ? 57.624 27.969 -91.284 1.00 92.62 246 ARG A C 1
ATOM 1939 O O . ARG A 1 246 ? 58.300 28.491 -90.403 1.00 92.62 246 ARG A O 1
ATOM 1946 N N . VAL A 1 247 ? 58.120 27.537 -92.439 1.00 91.81 247 VAL A N 1
ATOM 1947 C CA . VAL A 1 247 ? 59.498 27.765 -92.886 1.00 91.81 247 VAL A CA 1
ATOM 1948 C C . VAL A 1 247 ? 59.481 28.245 -94.330 1.00 91.81 247 VAL A C 1
ATOM 1950 O O . VAL A 1 247 ? 58.629 27.830 -95.115 1.00 91.81 247 VAL A O 1
ATOM 1953 N N . THR A 1 248 ? 60.409 29.127 -94.677 1.00 91.62 248 THR A N 1
ATOM 1954 C CA . THR A 1 248 ? 60.594 29.588 -96.054 1.00 91.62 248 THR A CA 1
ATOM 1955 C C . THR A 1 248 ? 61.556 28.647 -96.779 1.00 91.62 248 THR A C 1
ATOM 1957 O O . THR A 1 248 ? 62.655 28.403 -96.285 1.00 91.62 248 THR A O 1
ATOM 1960 N N . VAL A 1 249 ? 61.162 28.138 -97.952 1.00 90.94 249 VAL A N 1
ATOM 1961 C CA . VAL A 1 249 ? 62.015 27.326 -98.839 1.00 90.94 249 VAL A CA 1
ATOM 1962 C C . VAL A 1 249 ? 62.480 28.194 -100.009 1.00 90.94 249 VAL A C 1
ATOM 1964 O O . VAL A 1 249 ? 61.673 28.906 -100.603 1.00 90.94 249 VAL A O 1
ATOM 1967 N N . ALA A 1 250 ? 63.775 28.166 -100.329 1.00 86.19 250 ALA A N 1
ATOM 1968 C CA . ALA A 1 250 ? 64.330 28.910 -101.457 1.00 86.19 250 ALA A CA 1
ATOM 1969 C C . ALA A 1 250 ? 64.309 28.056 -102.739 1.00 86.19 250 ALA A C 1
ATOM 1971 O O . ALA A 1 250 ? 64.977 27.024 -102.792 1.00 86.19 250 ALA A O 1
ATOM 1972 N N . GLY A 1 251 ? 63.570 28.498 -103.766 1.00 86.94 251 GLY A N 1
ATOM 1973 C CA . GLY A 1 251 ? 63.451 27.799 -105.057 1.00 86.94 251 GLY A CA 1
ATOM 1974 C C . GLY A 1 251 ? 62.943 26.356 -104.921 1.00 86.94 251 GLY A C 1
ATOM 1975 O O . GLY A 1 251 ? 62.185 26.057 -104.001 1.00 86.94 251 GLY A O 1
ATOM 1976 N N . ASP A 1 252 ? 63.421 25.456 -105.786 1.00 87.12 252 ASP A N 1
ATOM 1977 C CA . ASP A 1 252 ? 63.136 24.006 -105.732 1.00 87.12 252 ASP A CA 1
ATOM 1978 C C . ASP A 1 252 ? 64.046 23.255 -104.728 1.00 87.12 252 ASP A C 1
ATOM 1980 O O . ASP A 1 252 ? 64.435 22.106 -104.939 1.00 87.12 252 ASP A O 1
ATOM 1984 N N . GLY A 1 253 ? 64.454 23.933 -103.648 1.00 86.44 253 GLY A N 1
ATOM 1985 C CA . GLY A 1 253 ? 65.384 23.420 -102.641 1.00 86.44 253 GLY A CA 1
ATOM 1986 C C . GLY A 1 253 ? 64.721 22.728 -101.444 1.00 86.44 253 GLY A C 1
ATOM 1987 O O . GLY A 1 253 ? 63.519 22.480 -101.399 1.00 86.44 253 GLY A O 1
ATOM 1988 N N . THR A 1 254 ? 65.524 22.445 -100.418 1.00 88.69 254 THR A N 1
ATOM 1989 C CA . THR A 1 254 ? 65.080 21.869 -99.135 1.00 88.69 254 THR A CA 1
ATOM 1990 C C . THR A 1 254 ? 65.303 22.859 -97.987 1.00 88.69 254 THR A C 1
ATOM 1992 O O . THR A 1 254 ? 66.330 23.535 -97.971 1.00 88.69 254 THR A O 1
ATOM 1995 N N . ALA A 1 255 ? 64.402 22.913 -96.995 1.00 90.06 255 ALA A N 1
ATOM 1996 C CA . ALA A 1 255 ? 64.574 23.709 -95.772 1.00 90.06 255 ALA A CA 1
ATOM 1997 C C . ALA A 1 255 ? 64.515 22.835 -94.511 1.00 90.06 255 ALA A C 1
ATOM 1999 O O . ALA A 1 255 ? 63.706 21.912 -94.422 1.00 90.06 255 ALA A O 1
ATOM 2000 N N . ALA A 1 256 ? 65.354 23.154 -93.526 1.00 90.81 256 ALA A N 1
ATOM 2001 C CA . ALA A 1 256 ? 65.310 22.525 -92.212 1.00 90.81 256 ALA A CA 1
ATOM 2002 C C . ALA A 1 256 ? 64.236 23.183 -91.334 1.00 90.81 256 ALA A C 1
ATOM 2004 O O . ALA A 1 256 ? 64.090 24.405 -91.334 1.00 90.81 256 ALA A O 1
ATOM 2005 N N . ILE A 1 257 ? 63.516 22.375 -90.556 1.00 92.44 257 ILE A N 1
ATOM 2006 C CA . ILE A 1 257 ? 62.581 22.845 -89.528 1.00 92.44 257 ILE A CA 1
ATOM 2007 C C . ILE A 1 257 ? 63.062 22.408 -88.143 1.00 92.44 257 ILE A C 1
ATOM 2009 O O . ILE A 1 257 ? 63.508 21.275 -87.975 1.00 92.44 257 ILE A O 1
ATOM 2013 N N . THR A 1 258 ? 62.932 23.297 -87.155 1.00 93.25 258 THR A N 1
ATOM 2014 C CA . THR A 1 258 ? 63.094 22.976 -85.728 1.00 93.25 258 THR A CA 1
ATOM 2015 C C . THR A 1 258 ? 61.722 23.010 -85.081 1.00 93.25 258 THR A C 1
ATOM 2017 O O . THR A 1 258 ? 60.994 23.997 -85.214 1.00 93.25 258 THR A O 1
ATOM 2020 N N . TYR A 1 259 ? 61.351 21.926 -84.408 1.00 94.94 259 TYR A N 1
ATOM 2021 C CA . TYR A 1 259 ? 60.055 21.842 -83.755 1.00 94.94 259 TYR A CA 1
ATOM 2022 C C . TYR A 1 259 ? 59.985 22.749 -82.507 1.00 94.94 259 TYR A C 1
ATOM 2024 O O . TYR A 1 259 ? 61.003 22.939 -81.842 1.00 94.94 259 TYR A O 1
ATOM 2032 N N . PRO A 1 260 ? 58.810 23.334 -82.197 1.00 93.00 260 PRO A N 1
ATOM 2033 C CA . PRO A 1 260 ? 58.593 24.165 -81.009 1.00 93.00 260 PRO A CA 1
ATOM 2034 C C . PRO A 1 260 ? 58.969 23.542 -79.652 1.00 93.00 260 PRO A C 1
ATOM 2036 O O . PRO A 1 260 ? 59.326 24.299 -78.748 1.00 93.00 260 PRO A O 1
ATOM 2039 N N . ILE A 1 261 ? 58.860 22.215 -79.499 1.00 91.19 261 ILE A N 1
ATOM 2040 C CA . ILE A 1 261 ? 59.251 21.426 -78.313 1.00 91.19 261 ILE A CA 1
ATOM 2041 C C . ILE A 1 261 ? 59.857 20.074 -78.694 1.00 91.19 261 ILE A C 1
ATOM 2043 O O . ILE A 1 261 ? 59.535 19.561 -79.796 1.00 91.19 261 ILE A O 1
#

InterPro domains:
  IPR051934 Bacteriophage Tail Fiber Structural Protein [PTHR35191] (8-258)

pLDDT: mean 95.31, std 4.53, range [72.06, 98.88]